Protein AF-A0A2Z6GC17-F1 (afdb_monomer)

pLDDT: mean 70.56, std 14.59, range [31.66, 89.06]

Organism: NCBI:txid1188319

Foldseek 3Di:
DPVVVVVVVVVVVVVVVVVVVVVVVLVVVQAVLQQVVQVVVVVVVLVVLQQQLVPPPWFFWAKDKPPPPQAWDDPLAFDDLAIKIKIKTFGDFCDCDPPQPDPVSQFGIKIWMAHSNQLWIWIFTGNDPVCRVVGDIDTPDDPPPRHWGWRDKTKFAAEDVGDTDTRDRGRHLFAIKIKTKIWRPDFQPVAADPSDRPPCGRIDMDMDIDGRGHPDDD

Nearest PDB structures (foldseek):
  1t27-assembly1_A  TM=3.670E-01  e=4.585E+00  Rattus norvegicus
  1uw5-assembly4_D  TM=3.820E-01  e=8.551E+00  Homo sapiens

Secondary structure (DSSP, 8-state):
--HHHHHHHHHHHHHHHHHHHHHHHHHHHHHHHHHHHHHHHHHHHHHHHHHHHH-TT---EEEE--TT--S---TTSPPPTT-EEEEEEEPPTT---TT--STT----EEEEEEETTTTEEEEEEESSGGGGGTSPEEEEE---TTS-EEEEEEEEEB-TTS-B----SS--TT-EEEEEEEE-SS--TT---SS-SSTTTT--EEEEEEEE--S---

Mean predicted aligned error: 11.51 Å

Structure (mmCIF, N/CA/C/O backbone):
data_AF-A0A2Z6GC17-F1
#
_entry.id   AF-A0A2Z6GC17-F1
#
loop_
_atom_site.group_PDB
_atom_site.id
_atom_site.type_symbol
_atom_site.label_atom_id
_atom_site.label_alt_id
_atom_site.label_comp_id
_atom_site.label_asym_id
_atom_site.label_entity_id
_atom_site.label_seq_id
_atom_site.pdbx_PDB_ins_code
_atom_site.Cartn_x
_atom_site.Cartn_y
_atom_site.Cartn_z
_atom_site.occupancy
_atom_site.B_iso_or_equiv
_atom_site.auth_seq_id
_atom_site.auth_comp_id
_atom_site.auth_asym_id
_atom_site.auth_atom_id
_atom_site.pdbx_PDB_model_num
ATOM 1 N N . MET A 1 1 ? 53.704 8.825 -38.289 1.00 43.50 1 MET A N 1
ATOM 2 C CA . MET A 1 1 ? 52.309 9.250 -38.016 1.00 43.50 1 MET A CA 1
ATOM 3 C C . MET A 1 1 ? 51.407 8.075 -37.588 1.00 43.50 1 MET A C 1
ATOM 5 O O . MET A 1 1 ? 50.281 7.984 -38.047 1.00 43.50 1 MET A O 1
ATOM 9 N N . VAL A 1 2 ? 51.859 7.181 -36.694 1.00 40.03 2 VAL A N 1
ATOM 10 C CA . VAL A 1 2 ? 51.058 6.014 -36.231 1.00 40.03 2 VAL A CA 1
ATOM 11 C C . VAL A 1 2 ? 50.705 6.103 -34.732 1.00 40.03 2 VAL A C 1
ATOM 13 O O . VAL A 1 2 ? 49.758 5.475 -34.277 1.00 40.03 2 VAL A O 1
ATOM 16 N N . GLY A 1 3 ? 51.389 6.959 -33.960 1.00 33.53 3 GLY A N 1
ATOM 17 C CA . GLY A 1 3 ? 51.186 7.077 -32.507 1.00 33.53 3 GLY A CA 1
ATOM 18 C C . GLY A 1 3 ? 49.950 7.871 -32.058 1.00 33.53 3 GLY A C 1
ATOM 19 O O . GLY A 1 3 ? 49.485 7.668 -30.943 1.00 33.53 3 GLY A O 1
ATOM 20 N N . LEU A 1 4 ? 49.384 8.741 -32.905 1.00 39.00 4 LEU A N 1
ATOM 21 C CA . LEU A 1 4 ? 48.219 9.562 -32.529 1.00 39.00 4 LEU A CA 1
ATOM 22 C C . LEU A 1 4 ? 46.875 8.835 -32.706 1.00 39.00 4 LEU A C 1
ATOM 24 O O . LEU A 1 4 ? 45.912 9.163 -32.022 1.00 39.00 4 LEU A O 1
ATOM 28 N N . ALA A 1 5 ? 46.808 7.831 -33.587 1.00 40.38 5 ALA A N 1
ATOM 29 C CA . ALA A 1 5 ? 45.572 7.090 -33.838 1.00 40.38 5 ALA A CA 1
ATOM 30 C C . ALA A 1 5 ? 45.254 6.087 -32.713 1.00 40.38 5 ALA A C 1
ATOM 32 O O . ALA A 1 5 ? 44.097 5.954 -32.325 1.00 40.38 5 ALA A O 1
ATOM 33 N N . LEU A 1 6 ? 46.269 5.434 -32.124 1.00 35.88 6 LEU A N 1
ATOM 34 C CA . LEU A 1 6 ? 46.060 4.496 -31.011 1.00 35.88 6 LEU A CA 1
ATOM 35 C C . LEU A 1 6 ? 45.659 5.196 -29.700 1.00 35.88 6 LEU A C 1
ATOM 37 O O . LEU A 1 6 ? 44.820 4.675 -28.970 1.00 35.88 6 LEU A O 1
ATOM 41 N N . GLY A 1 7 ? 46.208 6.382 -29.411 1.00 31.66 7 GLY A N 1
ATOM 42 C CA . GLY A 1 7 ? 45.892 7.123 -28.182 1.00 31.66 7 GLY A CA 1
ATOM 43 C C . GLY A 1 7 ? 44.435 7.597 -28.112 1.00 31.66 7 GLY A C 1
ATOM 44 O O . GLY A 1 7 ? 43.810 7.522 -27.056 1.00 31.66 7 GLY A O 1
ATOM 45 N N . ILE A 1 8 ? 43.866 8.012 -29.249 1.00 41.78 8 ILE A N 1
ATOM 46 C CA . ILE A 1 8 ? 42.460 8.438 -29.341 1.00 41.78 8 ILE A CA 1
ATOM 47 C C . ILE A 1 8 ? 41.515 7.236 -29.190 1.00 41.78 8 ILE A C 1
ATOM 49 O O . ILE A 1 8 ? 40.503 7.339 -28.501 1.00 41.78 8 ILE A O 1
ATOM 53 N N . ILE A 1 9 ? 41.864 6.074 -29.757 1.00 42.06 9 ILE A N 1
ATOM 54 C CA . ILE A 1 9 ? 41.052 4.852 -29.636 1.00 42.06 9 ILE A CA 1
ATOM 55 C C . ILE A 1 9 ? 41.037 4.347 -28.188 1.00 42.06 9 ILE A C 1
ATOM 57 O O . ILE A 1 9 ? 39.966 4.055 -27.661 1.00 42.06 9 ILE A O 1
ATOM 61 N N . VAL A 1 10 ? 42.186 4.302 -27.504 1.00 41.56 10 VAL A N 1
ATOM 62 C CA . VAL A 1 10 ? 42.242 3.861 -26.099 1.00 41.56 10 VAL A CA 1
ATOM 63 C C . VAL A 1 10 ? 41.495 4.835 -25.180 1.00 41.56 10 VAL A C 1
ATOM 65 O O . VAL A 1 10 ? 40.775 4.383 -24.292 1.00 41.56 10 VAL A O 1
ATOM 68 N N . ALA A 1 11 ? 41.573 6.150 -25.411 1.00 36.16 11 ALA A N 1
ATOM 69 C CA . ALA A 1 11 ? 40.826 7.138 -24.627 1.00 36.16 11 ALA A CA 1
ATOM 70 C C . ALA A 1 11 ? 39.302 7.052 -24.847 1.00 36.16 11 ALA A C 1
ATOM 72 O O . ALA A 1 11 ? 38.542 7.136 -23.882 1.00 36.16 11 ALA A O 1
ATOM 73 N N . LEU A 1 12 ? 38.848 6.821 -26.085 1.00 40.34 12 LEU A N 1
ATOM 74 C CA . LEU A 1 12 ? 37.428 6.620 -26.403 1.00 40.34 12 LEU A CA 1
ATOM 75 C C . LEU A 1 12 ? 36.887 5.319 -25.803 1.00 40.34 12 LEU A C 1
ATOM 77 O O . LEU A 1 12 ? 35.800 5.323 -25.233 1.00 40.34 12 LEU A O 1
ATOM 81 N N . VAL A 1 13 ? 37.650 4.225 -25.872 1.00 39.47 13 VAL A N 1
ATOM 82 C CA . VAL A 1 13 ? 37.263 2.939 -25.270 1.00 39.47 13 VAL A CA 1
ATOM 83 C C . VAL A 1 13 ? 37.243 3.041 -23.743 1.00 39.47 13 VAL A C 1
ATOM 85 O O . VAL A 1 13 ? 36.293 2.583 -23.117 1.00 39.47 13 VAL A O 1
ATOM 88 N N . SER A 1 14 ? 38.219 3.720 -23.136 1.00 39.06 14 SER A N 1
ATOM 89 C CA . SER A 1 14 ? 38.265 3.939 -21.682 1.00 39.06 14 SER A CA 1
ATOM 90 C C . SER A 1 14 ? 37.122 4.840 -21.203 1.00 39.06 14 SER A C 1
ATOM 92 O O . SER A 1 14 ? 36.487 4.542 -20.195 1.00 39.06 14 SER A O 1
ATOM 94 N N . GLY A 1 15 ? 36.805 5.908 -21.944 1.00 37.16 15 GLY A N 1
ATOM 95 C CA . GLY A 1 15 ? 35.668 6.787 -21.663 1.00 37.16 15 GLY A CA 1
ATOM 96 C C . GLY A 1 15 ? 34.315 6.097 -21.862 1.00 37.16 15 GLY A C 1
ATOM 97 O O . GLY A 1 15 ? 33.406 6.279 -21.052 1.00 37.16 15 GLY A O 1
ATOM 98 N N . ALA A 1 16 ? 34.184 5.244 -22.881 1.00 42.06 16 ALA A N 1
ATOM 99 C CA . ALA A 1 16 ? 32.997 4.419 -23.102 1.00 42.06 16 ALA A CA 1
ATOM 100 C C . ALA A 1 16 ? 32.822 3.360 -22.000 1.00 42.06 16 ALA A C 1
ATOM 102 O O . ALA A 1 16 ? 31.706 3.142 -21.534 1.00 42.06 16 ALA A O 1
ATOM 103 N N . MET A 1 17 ? 33.908 2.747 -21.521 1.00 36.16 17 MET A N 1
ATOM 104 C CA . MET A 1 17 ? 33.866 1.793 -20.407 1.00 36.16 17 MET A CA 1
ATOM 105 C C . MET A 1 17 ? 33.554 2.475 -19.069 1.00 36.16 17 MET A C 1
ATOM 107 O O . MET A 1 17 ? 32.710 1.989 -18.324 1.00 36.16 17 MET A O 1
ATOM 111 N N . LEU A 1 18 ? 34.157 3.632 -18.778 1.00 36.75 18 LEU A N 1
ATOM 112 C CA . LEU A 1 18 ? 33.868 4.414 -17.568 1.00 36.75 18 LEU A CA 1
ATOM 113 C C . LEU A 1 18 ? 32.429 4.942 -17.550 1.00 36.75 18 LEU A C 1
ATOM 115 O O . LEU A 1 18 ? 31.758 4.839 -16.527 1.00 36.75 18 LEU A O 1
ATOM 119 N N . SER A 1 19 ? 31.929 5.454 -18.677 1.00 47.06 19 SER A N 1
ATOM 120 C CA . SER A 1 19 ? 30.537 5.914 -18.790 1.00 47.06 19 SER A CA 1
ATOM 121 C C . SER A 1 19 ? 29.530 4.763 -18.722 1.00 47.06 19 SER A C 1
ATOM 123 O O . SER A 1 19 ? 28.483 4.914 -18.094 1.00 47.06 19 SER A O 1
ATOM 125 N N . SER A 1 20 ? 29.858 3.596 -19.284 1.00 49.66 20 SER A N 1
ATOM 126 C CA . SER A 1 20 ? 29.020 2.394 -19.175 1.00 49.66 20 SER A CA 1
ATOM 127 C C . SER A 1 20 ? 28.975 1.861 -17.742 1.00 49.66 20 SER A C 1
ATOM 129 O O . SER A 1 20 ? 27.895 1.556 -17.241 1.00 49.66 20 SER A O 1
ATOM 131 N N . ASN A 1 21 ? 30.117 1.823 -17.049 1.00 45.22 21 ASN A N 1
ATOM 132 C CA . ASN A 1 21 ? 30.189 1.407 -15.648 1.00 45.22 21 ASN A CA 1
ATOM 133 C C . ASN A 1 21 ? 29.471 2.398 -14.724 1.00 45.22 21 ASN A C 1
ATOM 135 O O . ASN A 1 21 ? 28.723 1.979 -13.848 1.00 45.22 21 ASN A O 1
ATOM 139 N N . ALA A 1 22 ? 29.619 3.707 -14.948 1.00 48.47 22 ALA A N 1
ATOM 140 C CA . ALA A 1 22 ? 28.881 4.722 -14.199 1.00 48.47 22 ALA A CA 1
ATOM 141 C C . ALA A 1 22 ? 27.364 4.598 -14.413 1.00 48.47 22 ALA A C 1
ATOM 143 O O . ALA A 1 22 ? 26.600 4.659 -13.452 1.00 48.47 22 ALA A O 1
ATOM 144 N N . LYS A 1 23 ? 26.921 4.358 -15.656 1.00 57.31 23 LYS A N 1
ATOM 145 C CA . LYS A 1 23 ? 25.507 4.113 -15.969 1.00 57.31 23 LYS A CA 1
ATOM 146 C C . LYS A 1 23 ? 24.986 2.868 -15.246 1.00 57.31 23 LYS A C 1
ATOM 148 O O . LYS A 1 23 ? 23.899 2.923 -14.684 1.00 57.31 23 LYS A O 1
ATOM 153 N N . LEU A 1 24 ? 25.760 1.782 -15.219 1.00 57.94 24 LEU A N 1
ATOM 154 C CA . LEU A 1 24 ? 25.388 0.544 -14.532 1.00 57.94 24 LEU A CA 1
ATOM 155 C C . LEU A 1 24 ? 25.274 0.737 -13.011 1.00 57.94 24 LEU A C 1
ATOM 157 O O . LEU A 1 24 ? 24.284 0.315 -12.422 1.00 57.94 24 LEU A O 1
ATOM 161 N N . ILE A 1 25 ? 26.239 1.425 -12.392 1.00 57.81 25 ILE A N 1
ATOM 162 C CA . ILE A 1 25 ? 26.235 1.718 -10.949 1.00 57.81 25 ILE A CA 1
ATOM 163 C C . ILE A 1 25 ? 25.020 2.574 -10.580 1.00 57.81 25 ILE A C 1
ATOM 165 O O . ILE A 1 25 ? 24.289 2.231 -9.658 1.00 57.81 25 ILE A O 1
ATOM 169 N N . ILE A 1 26 ? 24.743 3.635 -11.345 1.00 63.09 26 ILE A N 1
ATOM 170 C CA . ILE A 1 26 ? 23.562 4.489 -11.134 1.00 63.09 26 ILE A CA 1
ATOM 171 C C . ILE A 1 26 ? 22.265 3.681 -11.291 1.00 63.09 26 ILE A C 1
ATOM 173 O O . ILE A 1 26 ? 21.299 3.897 -10.566 1.00 63.09 26 ILE A O 1
ATOM 177 N N . GLN A 1 27 ? 22.212 2.744 -12.239 1.00 65.88 27 GLN A N 1
ATOM 178 C CA . GLN A 1 27 ? 21.039 1.890 -12.433 1.00 65.88 27 GLN A CA 1
ATOM 179 C C . GLN A 1 27 ? 20.821 0.908 -11.279 1.00 65.88 27 GLN A C 1
ATOM 181 O O . GLN A 1 27 ? 19.673 0.690 -10.898 1.00 65.88 27 GLN A O 1
ATOM 186 N N . GLN A 1 28 ? 21.893 0.334 -10.729 1.00 63.88 28 GLN A N 1
ATOM 187 C CA . GLN A 1 28 ? 21.825 -0.560 -9.573 1.00 63.88 28 GLN A CA 1
ATOM 188 C C . GLN A 1 28 ? 21.421 0.187 -8.298 1.00 63.88 28 GLN A C 1
ATOM 190 O O . GLN A 1 28 ? 20.561 -0.296 -7.570 1.00 63.88 28 GLN A O 1
ATOM 195 N N . ASP A 1 29 ? 21.967 1.382 -8.077 1.00 67.94 29 ASP A N 1
ATOM 196 C CA . ASP A 1 29 ? 21.631 2.237 -6.931 1.00 67.94 29 ASP A CA 1
ATOM 197 C C . ASP A 1 29 ? 20.148 2.651 -6.948 1.00 67.94 29 ASP A C 1
ATOM 199 O O . ASP A 1 29 ? 19.426 2.508 -5.962 1.00 67.94 29 ASP A O 1
ATOM 203 N N . ASN A 1 30 ? 19.638 3.038 -8.122 1.00 67.56 30 ASN A N 1
ATOM 204 C CA . ASN A 1 30 ? 18.220 3.362 -8.300 1.00 67.56 30 ASN A CA 1
ATOM 205 C C . ASN A 1 30 ? 17.287 2.164 -8.059 1.00 67.56 30 ASN A C 1
ATOM 207 O O . ASN A 1 30 ? 16.152 2.363 -7.629 1.00 67.56 30 ASN A O 1
ATOM 211 N N . LEU A 1 31 ? 17.726 0.941 -8.375 1.00 69.38 31 LEU A N 1
ATOM 212 C CA . LEU A 1 31 ? 16.937 -0.269 -8.133 1.00 69.38 31 LEU A CA 1
ATOM 213 C C . LEU A 1 31 ? 16.943 -0.648 -6.648 1.00 69.38 31 LEU A C 1
ATOM 215 O O . LEU A 1 31 ? 15.885 -0.944 -6.106 1.00 69.38 31 LEU A O 1
ATOM 219 N N . ALA A 1 32 ? 18.097 -0.570 -5.982 1.00 71.00 32 ALA A N 1
ATOM 220 C CA . ALA A 1 32 ? 18.205 -0.817 -4.545 1.00 71.00 32 ALA A CA 1
ATOM 221 C C . ALA A 1 32 ? 17.346 0.171 -3.737 1.00 71.00 32 ALA A C 1
ATOM 223 O O . ALA A 1 32 ? 16.603 -0.237 -2.848 1.00 71.00 32 ALA A O 1
ATOM 224 N N . SER A 1 33 ? 17.361 1.456 -4.111 1.00 70.88 33 SER A N 1
ATOM 225 C CA . SER A 1 33 ? 16.461 2.459 -3.530 1.00 70.88 33 SER A CA 1
ATOM 226 C C . SER A 1 33 ? 14.984 2.130 -3.783 1.00 70.88 33 SER A C 1
ATOM 228 O O . SER A 1 33 ? 14.159 2.338 -2.899 1.00 70.88 33 SER A O 1
ATOM 230 N N . ALA A 1 34 ? 14.639 1.588 -4.957 1.00 70.12 34 ALA A N 1
ATOM 231 C CA . ALA A 1 34 ? 13.273 1.161 -5.251 1.00 70.12 34 ALA A CA 1
ATOM 232 C C . ALA A 1 34 ? 12.818 0.007 -4.353 1.00 70.12 34 ALA A C 1
ATOM 234 O O . ALA A 1 34 ? 11.695 0.030 -3.847 1.00 70.12 34 ALA A O 1
ATOM 235 N N . GLU A 1 35 ? 13.682 -0.976 -4.123 1.00 76.12 35 GLU A N 1
ATOM 236 C CA . GLU A 1 35 ? 13.402 -2.085 -3.212 1.00 76.12 35 GLU A CA 1
ATOM 237 C C . GLU A 1 35 ? 13.225 -1.608 -1.766 1.00 76.12 35 GLU A C 1
ATOM 239 O O . GLU A 1 35 ? 12.269 -2.021 -1.109 1.00 76.12 35 GLU A O 1
ATOM 244 N N . GLU A 1 36 ? 14.088 -0.711 -1.281 1.00 76.38 36 GLU A N 1
ATOM 245 C CA . GLU A 1 36 ? 13.989 -0.151 0.072 1.00 76.38 36 GLU A CA 1
ATOM 246 C C . GLU A 1 36 ? 12.669 0.609 0.274 1.00 76.38 36 GLU A C 1
ATOM 248 O O . GLU A 1 36 ? 11.942 0.344 1.235 1.00 76.38 36 GLU A O 1
ATOM 253 N N . ASP A 1 37 ? 12.296 1.475 -0.673 1.00 73.62 37 ASP A N 1
ATOM 254 C CA . ASP A 1 37 ? 11.033 2.220 -0.626 1.00 73.62 37 ASP A CA 1
ATOM 255 C C . ASP A 1 37 ? 9.819 1.271 -0.617 1.00 73.62 37 ASP A C 1
ATOM 257 O O . ASP A 1 37 ? 8.869 1.466 0.152 1.00 73.62 37 ASP A O 1
ATOM 261 N N . ALA A 1 38 ? 9.855 0.202 -1.423 1.00 75.31 38 ALA A N 1
ATOM 262 C CA . ALA A 1 38 ? 8.795 -0.806 -1.455 1.00 75.31 38 ALA A CA 1
ATOM 263 C C . ALA A 1 38 ? 8.674 -1.546 -0.112 1.00 75.31 38 ALA A C 1
ATOM 265 O O . ALA A 1 38 ? 7.565 -1.760 0.383 1.00 75.31 38 ALA A O 1
ATOM 266 N N . GLN A 1 39 ? 9.805 -1.901 0.507 1.00 80.25 39 GLN A N 1
ATOM 267 C CA . GLN A 1 39 ? 9.842 -2.565 1.811 1.00 80.25 39 GLN A CA 1
ATOM 268 C C . GLN A 1 39 ? 9.321 -1.667 2.935 1.00 80.25 39 GLN A C 1
ATOM 270 O O . GLN A 1 39 ? 8.585 -2.146 3.799 1.00 80.25 39 GLN A O 1
ATOM 275 N N . VAL A 1 40 ? 9.661 -0.374 2.931 1.00 79.00 40 VAL A N 1
ATOM 276 C CA . VAL A 1 40 ? 9.178 0.588 3.933 1.00 79.00 40 VAL A CA 1
ATOM 277 C C . VAL A 1 40 ? 7.659 0.720 3.864 1.00 79.00 40 VAL A C 1
ATOM 279 O O . VAL A 1 40 ? 6.986 0.599 4.889 1.00 79.00 40 VAL A O 1
ATOM 282 N N . VAL A 1 41 ? 7.102 0.908 2.666 1.00 76.69 41 VAL A N 1
ATOM 283 C CA . VAL A 1 41 ? 5.648 1.010 2.470 1.00 76.69 41 VAL A CA 1
ATOM 284 C C . VAL A 1 41 ? 4.949 -0.286 2.868 1.00 76.69 41 VAL A C 1
ATOM 286 O O . VAL A 1 41 ? 3.968 -0.247 3.613 1.00 76.69 41 VAL A O 1
ATOM 289 N N . TYR A 1 42 ? 5.478 -1.433 2.428 1.00 82.69 42 TYR A N 1
ATOM 290 C CA . TYR A 1 42 ? 4.954 -2.745 2.804 1.00 82.69 42 TYR A CA 1
ATOM 291 C C . TYR A 1 42 ? 4.929 -2.905 4.325 1.00 82.69 42 TYR A C 1
ATOM 293 O O . TYR A 1 42 ? 3.908 -3.292 4.891 1.00 82.69 42 TYR A O 1
ATOM 301 N N . LYS A 1 43 ? 6.024 -2.545 5.004 1.00 82.44 43 LYS A N 1
ATOM 302 C CA . LYS A 1 43 ? 6.132 -2.635 6.458 1.00 82.44 43 LYS A CA 1
ATOM 303 C C . LYS A 1 43 ? 5.085 -1.767 7.152 1.00 82.44 43 LYS A C 1
ATOM 305 O O . LYS A 1 43 ? 4.367 -2.286 8.002 1.00 82.44 43 LYS A O 1
ATOM 310 N N . ILE A 1 44 ? 4.947 -0.497 6.765 1.00 80.56 44 ILE A N 1
ATOM 311 C CA . ILE A 1 44 ? 3.973 0.416 7.383 1.00 80.56 44 ILE A CA 1
ATOM 312 C C . ILE A 1 44 ? 2.542 -0.105 7.211 1.00 80.56 44 ILE A C 1
ATOM 314 O O . ILE A 1 44 ? 1.788 -0.145 8.183 1.00 80.56 44 ILE A O 1
ATOM 318 N N . LEU A 1 45 ? 2.176 -0.541 6.001 1.00 80.75 45 LEU A N 1
ATOM 319 C CA . LEU A 1 45 ? 0.853 -1.113 5.754 1.00 80.75 45 LEU A CA 1
ATOM 320 C C . LEU A 1 45 ? 0.653 -2.400 6.557 1.00 80.75 45 LEU A C 1
ATOM 322 O O . LEU A 1 45 ? -0.367 -2.540 7.219 1.00 80.75 45 LEU A O 1
ATOM 326 N N . SER A 1 46 ? 1.632 -3.306 6.576 1.00 82.50 46 SER A N 1
ATOM 327 C CA . SER A 1 46 ? 1.528 -4.563 7.324 1.00 82.50 46 SER A CA 1
ATOM 328 C C . SER A 1 46 ? 1.352 -4.345 8.829 1.00 82.50 46 SER A C 1
ATOM 330 O O . SER A 1 46 ? 0.491 -4.972 9.441 1.00 82.50 46 SER A O 1
ATOM 332 N N . GLU A 1 47 ? 2.104 -3.417 9.427 1.00 80.75 47 GLU A N 1
ATOM 333 C CA . GLU A 1 47 ? 1.977 -3.070 10.843 1.00 80.75 47 GLU A CA 1
ATOM 334 C C . GLU A 1 47 ? 0.618 -2.432 11.131 1.00 80.75 47 GLU A C 1
ATOM 336 O O . GLU A 1 47 ? -0.006 -2.759 12.139 1.00 80.75 47 GLU A O 1
ATOM 341 N N . PHE A 1 48 ? 0.123 -1.572 10.236 1.00 79.19 48 PHE A N 1
ATOM 342 C CA . PHE A 1 48 ? -1.211 -0.999 10.364 1.00 79.19 48 PHE A CA 1
ATOM 343 C C . PHE A 1 48 ? -2.304 -2.069 10.342 1.00 79.19 48 PHE A C 1
ATOM 345 O O . PHE A 1 48 ? -3.146 -2.076 11.239 1.00 79.19 48 PHE A O 1
ATOM 352 N N . LEU A 1 49 ? -2.271 -2.987 9.369 1.00 77.12 49 LEU A N 1
ATOM 353 C CA . LEU A 1 49 ? -3.258 -4.066 9.257 1.00 77.12 49 LEU A CA 1
ATOM 354 C C . LEU A 1 49 ? -3.244 -4.961 10.497 1.00 77.12 49 LEU A C 1
ATOM 356 O O . LEU A 1 49 ? -4.294 -5.209 11.084 1.00 77.12 49 LEU A O 1
ATOM 360 N N . LEU A 1 50 ? -2.055 -5.359 10.958 1.00 76.31 50 LEU A N 1
ATOM 361 C CA . LEU A 1 50 ? -1.913 -6.167 12.170 1.00 76.31 50 LEU A CA 1
ATOM 362 C C . LEU A 1 50 ? -2.509 -5.478 13.403 1.00 76.31 50 LEU A C 1
ATOM 364 O O . LEU A 1 50 ? -3.118 -6.141 14.238 1.00 76.31 50 LEU A O 1
ATOM 368 N N . GLN A 1 51 ? -2.325 -4.164 13.545 1.00 73.12 51 GLN A N 1
ATOM 369 C CA . GLN A 1 51 ? -2.820 -3.425 14.709 1.00 73.12 51 GLN A CA 1
ATOM 370 C C . GLN A 1 51 ? -4.314 -3.104 14.622 1.00 73.12 51 GLN A C 1
ATOM 372 O O . GLN A 1 51 ? -4.999 -3.131 15.646 1.00 73.12 51 GLN A O 1
ATOM 377 N N . ALA A 1 52 ? -4.827 -2.827 13.421 1.00 66.00 52 ALA A N 1
ATOM 378 C CA . ALA A 1 52 ? -6.253 -2.622 13.189 1.00 66.00 52 ALA A CA 1
ATOM 379 C C . ALA A 1 52 ? -7.052 -3.882 13.558 1.00 66.00 52 ALA A C 1
ATOM 381 O O . ALA A 1 52 ? -8.078 -3.784 14.228 1.00 66.00 52 ALA A O 1
ATOM 382 N N . GLU A 1 53 ? -6.538 -5.070 13.232 1.00 65.69 53 GLU A N 1
ATOM 383 C CA . GLU A 1 53 ? -7.212 -6.337 13.539 1.00 65.69 53 GLU A CA 1
ATOM 384 C C . GLU A 1 53 ? -7.168 -6.741 15.018 1.00 65.69 53 GLU A C 1
ATOM 386 O O . GLU A 1 53 ? -8.072 -7.422 15.500 1.00 65.69 53 GLU A O 1
ATOM 391 N N . VAL A 1 54 ? -6.160 -6.305 15.782 1.00 64.75 54 VAL A N 1
ATOM 392 C CA . VAL A 1 54 ? -6.126 -6.543 17.239 1.00 64.75 54 VAL A CA 1
ATOM 393 C C . VAL A 1 54 ? -7.239 -5.767 17.954 1.00 64.75 54 VAL A C 1
ATOM 395 O O . VAL A 1 54 ? -7.662 -6.162 19.047 1.00 64.75 54 VAL A O 1
ATOM 398 N N . CYS A 1 55 ? -7.760 -4.688 17.359 1.00 62.72 55 CYS A N 1
ATOM 399 C CA . CYS A 1 55 ? -8.865 -3.951 17.952 1.00 62.72 55 CYS A CA 1
ATOM 400 C C . CYS A 1 55 ? -10.215 -4.651 17.720 1.00 62.72 55 CYS A C 1
ATOM 402 O O . CYS A 1 55 ? -11.000 -4.281 16.851 1.00 62.72 55 CYS A O 1
ATOM 404 N N . THR A 1 56 ? -10.551 -5.596 18.597 1.00 58.91 56 THR A N 1
ATOM 405 C CA . THR A 1 56 ? -11.866 -6.269 18.637 1.00 58.91 56 THR A CA 1
ATOM 406 C C . THR A 1 56 ? -13.051 -5.316 18.855 1.00 58.91 56 THR A C 1
ATOM 408 O O . THR A 1 56 ? -14.190 -5.675 18.567 1.00 58.91 56 THR A O 1
ATOM 411 N N . ALA A 1 57 ? -12.795 -4.094 19.335 1.00 54.38 57 ALA A N 1
ATOM 412 C CA . ALA A 1 57 ? -13.785 -3.031 19.521 1.00 54.38 57 ALA A CA 1
ATOM 413 C C . ALA A 1 57 ? -13.836 -2.006 18.365 1.00 54.38 57 ALA A C 1
ATOM 415 O O . ALA A 1 57 ? -14.658 -1.091 18.414 1.00 54.38 57 ALA A O 1
ATOM 416 N N . CYS A 1 58 ? -12.987 -2.139 17.337 1.00 57.41 58 CYS A N 1
ATOM 417 C CA . CYS A 1 58 ? -12.863 -1.184 16.232 1.00 57.41 58 CYS A CA 1
ATOM 418 C C . CYS A 1 58 ? -13.160 -1.832 14.858 1.00 57.41 58 CYS A C 1
ATOM 420 O O . CYS A 1 58 ? -12.282 -1.861 13.999 1.00 57.41 58 CYS A O 1
ATOM 422 N N . PRO A 1 59 ? -14.377 -2.341 14.588 1.00 54.00 59 PRO A N 1
ATOM 423 C CA . PRO A 1 59 ? -14.661 -3.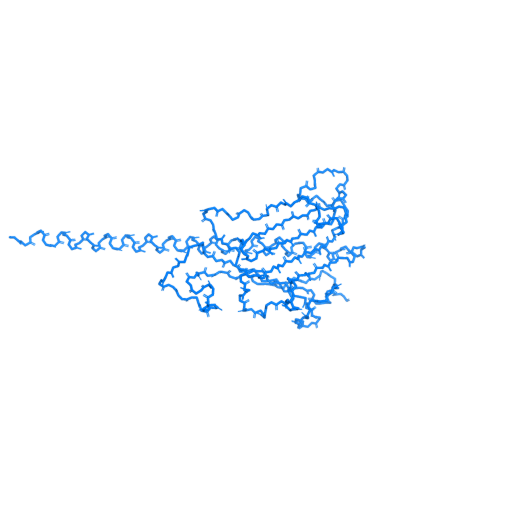156 13.398 1.00 54.00 59 PRO A CA 1
ATOM 424 C C . PRO A 1 59 ? -14.733 -2.368 12.074 1.00 54.00 59 PRO A C 1
ATOM 426 O O . PRO A 1 59 ? -15.371 -2.812 11.124 1.00 54.00 59 PRO A O 1
ATOM 429 N N . GLN A 1 60 ? -14.125 -1.187 11.985 1.00 61.94 60 GLN A N 1
ATOM 430 C CA . GLN A 1 60 ? -14.128 -0.387 10.766 1.00 61.94 60 GLN A CA 1
ATOM 431 C C . GLN A 1 60 ? -12.750 -0.433 10.136 1.00 61.94 60 GLN A C 1
ATOM 433 O O . GLN A 1 60 ? -11.849 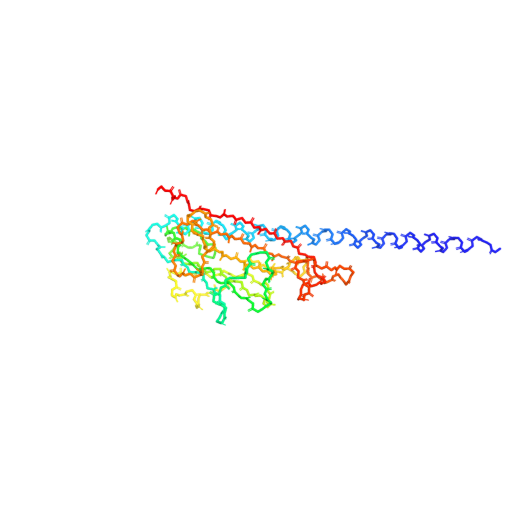0.298 10.540 1.00 61.94 60 GLN A O 1
ATOM 438 N N . PHE A 1 61 ? -12.621 -1.297 9.139 1.00 70.88 61 PHE A N 1
ATOM 439 C CA . PHE A 1 61 ? -11.524 -1.299 8.194 1.00 70.88 61 PHE A CA 1
ATOM 440 C C . PHE A 1 61 ? -12.115 -1.280 6.783 1.00 70.88 61 PHE A C 1
ATOM 442 O O . PHE A 1 61 ? -13.067 -2.005 6.497 1.00 70.88 61 PHE A O 1
ATOM 449 N N . ASP A 1 62 ? -11.590 -0.404 5.934 1.00 76.56 62 ASP A N 1
ATOM 450 C CA . ASP A 1 62 ? -12.114 -0.139 4.599 1.00 76.56 62 ASP A CA 1
ATOM 451 C C . ASP A 1 62 ? -10.962 -0.029 3.600 1.00 76.56 62 ASP A C 1
ATOM 453 O O . ASP A 1 62 ? -10.053 0.791 3.771 1.00 76.56 62 ASP A O 1
ATOM 457 N N . ILE A 1 63 ? -11.008 -0.861 2.559 1.00 75.19 63 ILE A N 1
ATOM 458 C CA . ILE A 1 63 ? -10.134 -0.751 1.391 1.00 75.19 63 ILE A CA 1
ATOM 459 C C . ILE A 1 63 ? -11.009 -0.297 0.237 1.00 75.19 63 ILE A C 1
ATOM 461 O O . ILE A 1 63 ? -11.915 -1.019 -0.179 1.00 75.19 63 ILE A O 1
ATOM 465 N N . ALA A 1 64 ? -10.699 0.872 -0.309 1.00 75.81 64 ALA A N 1
ATOM 466 C CA . ALA A 1 64 ? -11.395 1.401 -1.467 1.00 75.81 64 ALA A CA 1
ATOM 467 C C . ALA A 1 64 ? -10.437 1.663 -2.630 1.00 75.81 64 ALA A C 1
ATOM 469 O O . ALA A 1 64 ? -9.303 2.121 -2.454 1.00 75.81 64 ALA A O 1
ATOM 470 N N . TYR A 1 65 ? -10.960 1.385 -3.819 1.00 71.62 65 TYR A N 1
ATOM 471 C CA . TYR A 1 65 ? -10.373 1.647 -5.128 1.00 71.62 65 TYR A CA 1
ATOM 472 C C . TYR A 1 65 ? -11.152 2.792 -5.798 1.00 71.62 65 TYR A C 1
ATOM 474 O O . TYR A 1 65 ? -12.290 3.068 -5.398 1.00 71.62 65 TYR A O 1
ATOM 482 N N . PRO A 1 66 ? -10.587 3.504 -6.790 1.00 63.38 66 PRO A N 1
ATOM 483 C CA . PRO A 1 66 ? -11.275 4.589 -7.472 1.00 63.38 66 PRO A CA 1
ATOM 484 C C . PRO A 1 66 ? -12.576 4.115 -8.120 1.00 63.38 66 PRO A C 1
ATOM 486 O O . PRO A 1 66 ? -12.729 2.964 -8.532 1.00 63.38 66 PRO A O 1
ATOM 489 N N . ALA A 1 67 ? -13.521 5.047 -8.241 1.00 56.19 67 ALA A N 1
ATOM 490 C CA . ALA A 1 67 ? -14.822 4.785 -8.838 1.00 56.19 67 ALA A CA 1
ATOM 491 C C . ALA A 1 67 ? -14.676 4.198 -10.256 1.00 56.19 67 ALA A C 1
ATOM 493 O O . ALA A 1 67 ? -14.025 4.787 -11.116 1.00 56.19 67 ALA A O 1
ATOM 494 N N . GLY A 1 68 ? -15.306 3.044 -10.496 1.00 51.72 68 GLY A N 1
ATOM 495 C CA . GLY A 1 68 ? -15.214 2.299 -11.759 1.00 51.72 68 GLY A CA 1
ATOM 496 C C . GLY A 1 68 ? -14.236 1.120 -11.729 1.00 51.72 68 GLY A C 1
ATOM 497 O O . GLY A 1 68 ? -14.308 0.265 -12.609 1.00 51.72 68 GLY A O 1
ATOM 498 N N . VAL A 1 69 ? -13.397 1.020 -10.693 1.00 60.50 69 VAL A N 1
ATOM 499 C CA . VAL A 1 69 ? -12.545 -0.140 -10.413 1.00 60.50 69 VAL A CA 1
ATOM 500 C C . VAL A 1 69 ? -13.153 -0.893 -9.231 1.00 60.50 69 VAL A C 1
ATOM 502 O O . VAL A 1 69 ? -13.021 -0.497 -8.080 1.00 60.50 69 VAL A O 1
ATOM 505 N N . THR A 1 70 ? -13.898 -1.964 -9.513 1.00 53.47 70 THR A N 1
ATOM 506 C CA . THR A 1 70 ? -14.569 -2.768 -8.471 1.00 53.47 70 THR A CA 1
ATOM 507 C C . THR A 1 70 ? -13.682 -3.865 -7.892 1.00 53.47 70 THR A C 1
ATOM 509 O O . THR A 1 70 ? -14.064 -4.497 -6.911 1.00 53.47 70 THR A O 1
ATOM 512 N N . ASN A 1 71 ? -12.524 -4.112 -8.507 1.00 57.88 71 ASN A N 1
ATOM 513 C CA . ASN A 1 71 ? -11.592 -5.161 -8.118 1.00 57.88 71 ASN A CA 1
ATOM 514 C C . ASN A 1 71 ? -10.174 -4.589 -8.025 1.00 57.88 71 ASN A C 1
ATOM 516 O O . ASN A 1 71 ? -9.801 -3.810 -8.902 1.00 57.88 71 ASN A O 1
ATOM 520 N N . PRO A 1 72 ? -9.368 -5.024 -7.044 1.00 62.59 72 PRO A N 1
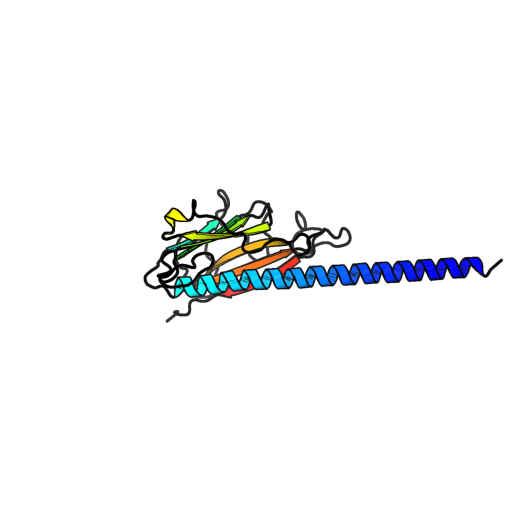ATOM 521 C CA . PRO A 1 72 ? -7.930 -4.776 -7.064 1.00 62.59 72 PRO A CA 1
ATOM 522 C C . PRO A 1 72 ? -7.291 -5.309 -8.364 1.00 62.59 72 PRO A C 1
ATOM 524 O O . PRO A 1 72 ? -7.838 -6.217 -9.006 1.00 62.59 72 PRO A O 1
ATOM 527 N N . ASN A 1 73 ? -6.122 -4.787 -8.753 1.00 64.00 73 ASN A N 1
ATOM 528 C CA . ASN A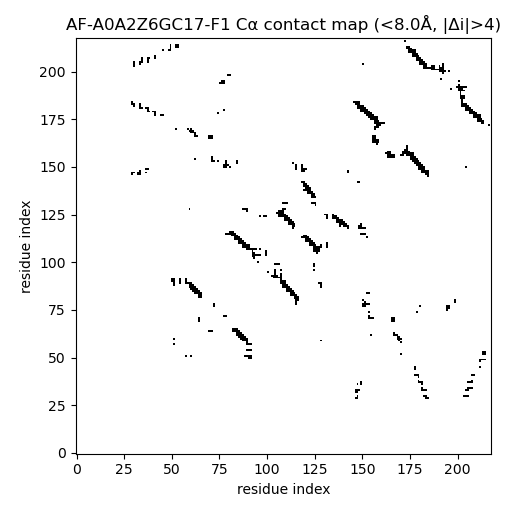 1 73 ? -5.434 -5.264 -9.956 1.00 64.00 73 ASN A CA 1
ATOM 529 C C . ASN A 1 73 ? -4.981 -6.707 -9.776 1.00 64.00 73 ASN A C 1
ATOM 531 O O . ASN A 1 73 ? -4.294 -6.966 -8.784 1.00 64.00 73 ASN A O 1
ATOM 535 N N . PRO A 1 74 ? -5.308 -7.638 -10.710 1.00 63.56 74 PRO A N 1
ATOM 536 C CA . PRO A 1 74 ? -4.960 -9.058 -10.603 1.00 63.56 74 PRO A CA 1
ATOM 537 C C . PRO A 1 74 ? -3.518 -9.210 -10.140 1.00 63.56 74 PRO A C 1
ATOM 539 O O . PRO A 1 74 ? -2.636 -8.636 -10.768 1.00 63.56 74 PRO A O 1
ATOM 542 N N . ALA A 1 75 ? -3.238 -9.940 -9.057 1.00 61.91 75 ALA A N 1
ATOM 543 C CA . ALA A 1 75 ? -1.871 -9.856 -8.550 1.00 61.91 75 ALA A CA 1
ATOM 544 C C . ALA A 1 75 ? -0.848 -10.360 -9.569 1.00 61.91 75 ALA A C 1
ATOM 546 O O . ALA A 1 75 ? -1.093 -11.298 -10.331 1.00 61.91 75 ALA A O 1
ATOM 547 N N . GLY A 1 76 ? 0.320 -9.730 -9.546 1.00 59.19 76 GLY A N 1
ATOM 548 C CA . GLY A 1 76 ? 1.299 -9.864 -10.616 1.00 59.19 76 GLY A CA 1
ATOM 549 C C . GLY A 1 76 ? 1.045 -8.907 -11.769 1.00 59.19 76 GLY A C 1
ATOM 550 O O . GLY A 1 76 ? 1.814 -8.925 -12.721 1.00 59.19 76 GLY A O 1
ATOM 551 N N . LYS A 1 77 ? -0.007 -8.085 -11.707 1.00 65.06 77 LYS A N 1
ATOM 552 C CA . LYS A 1 77 ? -0.228 -6.987 -12.637 1.00 65.06 77 LYS A CA 1
ATOM 553 C C . LYS A 1 77 ? 0.036 -5.664 -11.952 1.00 65.06 77 LYS A C 1
ATOM 555 O O . LYS A 1 77 ? -0.435 -5.407 -10.852 1.00 65.06 77 LYS A O 1
ATOM 560 N N . LEU A 1 78 ? 0.801 -4.850 -12.658 1.00 65.88 78 LEU A N 1
ATOM 561 C CA . LEU A 1 78 ? 0.989 -3.450 -12.359 1.00 65.88 78 LEU A CA 1
ATOM 562 C C . LEU A 1 78 ? -0.341 -2.707 -12.502 1.00 65.88 78 LEU A C 1
ATOM 564 O O . LEU A 1 78 ? -1.050 -2.894 -13.494 1.00 65.88 78 LEU A O 1
ATOM 568 N N . ALA A 1 79 ? -0.658 -1.872 -11.514 1.00 66.19 79 ALA A N 1
ATOM 569 C CA . ALA A 1 79 ? -1.755 -0.925 -11.596 1.00 66.19 79 ALA A CA 1
ATOM 570 C C . ALA A 1 79 ? -1.598 0.004 -12.784 1.00 66.19 79 ALA A C 1
ATOM 572 O O . ALA A 1 79 ? -0.494 0.417 -13.157 1.00 66.19 79 ALA A O 1
ATOM 573 N N . GLN A 1 80 ? -2.738 0.402 -13.333 1.00 65.44 80 GLN A N 1
ATOM 574 C CA . GLN A 1 80 ? -2.755 1.508 -14.264 1.00 65.44 80 GLN A CA 1
ATOM 575 C C . GLN A 1 80 ? -2.451 2.801 -13.504 1.00 65.44 80 GLN A C 1
ATOM 577 O O . GLN A 1 80 ? -2.811 2.978 -12.344 1.00 65.44 80 GLN A O 1
ATOM 582 N N . LYS A 1 81 ? -1.817 3.759 -14.184 1.00 57.62 81 LYS A N 1
ATOM 583 C CA . LYS A 1 81 ? -1.419 5.060 -13.615 1.00 57.62 81 LYS A CA 1
ATOM 584 C C . LYS A 1 81 ? -2.566 5.845 -12.947 1.00 57.62 81 LYS A C 1
ATOM 586 O O . LYS A 1 81 ? -2.301 6.758 -12.180 1.00 57.62 81 LYS A O 1
ATOM 591 N N . ASN A 1 82 ? -3.823 5.514 -13.232 1.00 58.06 82 ASN A N 1
ATOM 592 C CA . ASN A 1 82 ? -4.989 6.193 -12.664 1.00 58.06 82 ASN A CA 1
ATOM 593 C C . ASN A 1 82 ? -5.617 5.441 -11.484 1.00 58.06 82 ASN A C 1
ATOM 595 O O . ASN A 1 82 ? -6.654 5.875 -10.980 1.00 58.06 82 ASN A O 1
ATOM 599 N N . ASP A 1 83 ? -5.019 4.332 -11.054 1.00 70.88 83 ASP A N 1
ATOM 600 C CA . ASP A 1 83 ? -5.492 3.614 -9.885 1.00 70.88 83 ASP A CA 1
ATOM 601 C C . ASP A 1 83 ? -5.118 4.387 -8.621 1.00 70.88 83 ASP A C 1
ATOM 603 O O . ASP A 1 83 ? -4.062 5.013 -8.515 1.00 70.88 83 ASP A O 1
ATOM 607 N N . ALA A 1 84 ? -6.018 4.357 -7.653 1.00 75.69 84 ALA A N 1
ATOM 608 C CA . ALA A 1 84 ? -5.790 4.874 -6.320 1.00 75.69 84 ALA A CA 1
ATOM 609 C C . ALA A 1 84 ? -6.161 3.778 -5.328 1.00 75.69 84 ALA A C 1
ATOM 611 O O . ALA A 1 84 ? -7.054 2.970 -5.576 1.00 75.69 84 ALA A O 1
ATOM 612 N N . VAL A 1 85 ? -5.481 3.732 -4.195 1.00 81.06 85 VAL A N 1
ATOM 613 C CA . VAL A 1 85 ? -5.845 2.795 -3.134 1.00 81.06 85 VAL A CA 1
ATOM 614 C C . VAL A 1 85 ? -5.920 3.566 -1.846 1.00 81.06 85 VAL A C 1
ATOM 616 O O . VAL A 1 85 ? -4.968 4.246 -1.459 1.00 81.06 85 VAL A O 1
ATOM 619 N N . THR A 1 86 ? -7.061 3.464 -1.179 1.00 84.19 86 THR A N 1
ATOM 620 C CA . THR A 1 86 ? -7.221 3.983 0.171 1.00 84.19 86 THR A CA 1
ATOM 621 C C . THR A 1 86 ? -7.439 2.835 1.129 1.00 84.19 86 THR A C 1
ATOM 623 O O . THR A 1 86 ? -8.336 2.024 0.926 1.00 84.19 86 THR A O 1
ATOM 626 N N . VAL A 1 87 ? -6.635 2.804 2.182 1.00 83.00 87 VAL A N 1
ATOM 627 C CA . VAL A 1 87 ? -6.712 1.841 3.272 1.00 83.00 87 VAL A CA 1
ATOM 628 C C . VAL A 1 87 ? -7.020 2.630 4.534 1.00 83.00 87 VAL A C 1
ATOM 630 O O . VAL A 1 87 ? -6.198 3.426 4.988 1.00 83.00 87 VAL A O 1
ATOM 633 N N . SER A 1 88 ? -8.222 2.464 5.071 1.00 85.88 88 SER A N 1
ATOM 634 C CA . SER A 1 88 ? -8.696 3.193 6.245 1.00 85.88 88 SER A CA 1
ATOM 635 C C . SER A 1 88 ? -9.030 2.230 7.367 1.00 85.88 88 SER A C 1
ATOM 637 O O . SER A 1 88 ? -9.526 1.137 7.124 1.00 85.88 88 SER A O 1
ATOM 639 N N . GLY A 1 89 ? -8.816 2.649 8.605 1.00 81.44 89 GLY A N 1
ATOM 640 C CA . GLY A 1 89 ? -9.247 1.873 9.752 1.00 81.44 89 GLY A CA 1
ATOM 641 C C . GLY A 1 89 ? -9.072 2.604 11.068 1.00 81.44 89 GLY A C 1
ATOM 642 O O . GLY A 1 89 ? -8.668 3.767 11.099 1.00 81.44 89 GLY A O 1
ATOM 643 N N . VAL A 1 90 ? -9.391 1.920 12.161 1.00 82.31 90 VAL A N 1
ATOM 644 C CA . VAL A 1 90 ? -9.317 2.479 13.510 1.00 82.31 90 VAL A CA 1
ATOM 645 C C . VAL A 1 90 ? -8.389 1.625 14.368 1.00 82.31 90 VAL A C 1
ATOM 647 O O . VAL A 1 90 ? -8.572 0.419 14.498 1.00 82.31 90 VAL A O 1
ATOM 650 N N . LEU A 1 91 ? -7.387 2.267 14.960 1.00 78.44 91 LEU A N 1
ATOM 651 C CA . LEU A 1 91 ? -6.473 1.664 15.924 1.00 78.44 91 LEU A CA 1
ATOM 652 C C . LEU A 1 91 ? -7.046 1.775 17.349 1.00 78.44 91 LEU A C 1
ATOM 654 O O . LEU A 1 91 ? -7.924 2.607 17.603 1.00 78.44 91 LEU A O 1
ATOM 658 N N . PRO A 1 92 ? -6.565 0.981 18.320 1.00 77.25 92 PRO A N 1
ATOM 659 C CA . PRO A 1 92 ? -6.967 1.170 19.709 1.00 77.25 92 PRO A CA 1
ATOM 660 C C . PRO A 1 92 ? -6.620 2.581 20.217 1.00 77.25 92 PRO A C 1
ATOM 662 O O . PRO A 1 92 ? -5.646 3.206 19.789 1.00 77.25 92 PRO A O 1
ATOM 665 N N . VAL A 1 93 ? -7.411 3.094 21.160 1.00 77.38 93 VAL A N 1
ATOM 666 C CA . VAL A 1 93 ? -7.162 4.408 21.776 1.00 77.38 93 VAL A CA 1
ATOM 667 C C . VAL A 1 93 ? -5.840 4.387 22.555 1.00 77.38 93 VAL A C 1
ATOM 669 O O . VAL A 1 93 ? -5.492 3.382 23.173 1.00 77.38 93 VAL A O 1
ATOM 672 N N . GLY A 1 94 ? -5.103 5.502 22.539 1.00 72.81 94 GLY A N 1
ATOM 673 C CA . GLY A 1 94 ? -3.823 5.638 23.244 1.00 72.81 94 GLY A CA 1
ATOM 674 C C . GLY A 1 94 ? -2.594 5.308 22.394 1.00 72.81 94 GLY A C 1
ATOM 675 O O . GLY A 1 94 ? -1.468 5.505 22.855 1.00 72.81 94 GLY A O 1
ATOM 676 N N . TYR A 1 95 ? -2.780 4.862 21.147 1.00 72.38 95 TYR A N 1
ATOM 677 C CA . TYR A 1 95 ? -1.681 4.683 20.204 1.00 72.38 95 TYR A CA 1
ATOM 678 C C . TYR A 1 95 ? -1.152 6.033 19.720 1.00 72.38 95 TYR A C 1
ATOM 680 O O . TYR A 1 95 ? -1.872 6.851 19.148 1.00 72.38 95 TYR A O 1
ATOM 688 N N . LYS A 1 96 ? 0.150 6.246 19.917 1.00 75.56 96 LYS A N 1
ATOM 689 C CA . LYS A 1 96 ? 0.855 7.410 19.385 1.00 75.56 96 LYS A CA 1
ATOM 690 C C . LYS A 1 96 ? 1.160 7.181 17.905 1.00 75.56 96 LYS A C 1
ATOM 692 O O . LYS A 1 96 ? 2.109 6.481 17.566 1.00 75.56 96 LYS A O 1
ATOM 697 N N . ILE A 1 97 ? 0.361 7.787 17.038 1.00 73.94 97 ILE A N 1
ATOM 698 C CA . ILE A 1 97 ? 0.496 7.713 15.577 1.00 73.94 97 ILE A CA 1
ATOM 699 C C . ILE A 1 97 ? 0.901 9.100 15.110 1.00 73.94 97 ILE A C 1
ATOM 701 O O . ILE A 1 97 ? 0.210 10.049 15.428 1.00 73.94 97 ILE A O 1
ATOM 705 N N . TRP A 1 98 ? 1.984 9.292 14.367 1.00 73.25 98 TRP A N 1
ATOM 706 C CA . TRP A 1 98 ? 2.251 10.632 13.832 1.00 73.25 98 TRP A CA 1
ATOM 707 C C . TRP A 1 98 ? 1.160 11.024 12.808 1.00 73.25 98 TRP A C 1
ATOM 709 O O . TRP A 1 98 ? 0.820 10.187 11.978 1.00 73.25 98 TRP A O 1
ATOM 719 N N . PRO A 1 99 ? 0.581 12.245 12.841 1.00 69.06 99 PRO A N 1
ATOM 720 C CA . PRO A 1 99 ? 0.948 13.403 13.665 1.00 69.06 99 PRO A CA 1
ATOM 721 C C . PRO A 1 99 ? 0.236 13.518 15.029 1.00 69.06 99 PRO A C 1
ATOM 723 O O . PRO A 1 99 ? 0.489 14.478 15.751 1.00 69.06 99 PRO A O 1
ATOM 726 N N . ASN A 1 100 ? -0.623 12.571 15.415 1.00 79.38 100 ASN A N 1
ATOM 727 C CA . ASN A 1 100 ? -1.245 12.475 16.742 1.00 79.38 100 ASN A CA 1
ATOM 728 C C . ASN A 1 100 ? -0.189 12.332 17.866 1.00 79.38 100 ASN A C 1
ATOM 730 O O . ASN A 1 100 ? 0.265 11.246 18.233 1.00 79.38 100 ASN A O 1
ATOM 734 N N . ASN A 1 101 ? 0.217 13.478 18.414 1.00 78.81 101 ASN A N 1
ATOM 735 C CA . ASN A 1 101 ? 1.301 13.619 19.383 1.00 78.81 101 ASN A CA 1
ATOM 736 C C . ASN A 1 101 ? 0.847 14.162 20.752 1.00 78.81 101 ASN A C 1
ATOM 738 O O . ASN A 1 101 ? 1.701 14.376 21.614 1.00 78.81 101 ASN A O 1
ATOM 742 N N . ILE A 1 102 ? -0.462 14.330 20.979 1.00 78.94 102 ILE A N 1
ATOM 743 C CA . ILE A 1 102 ? -1.035 14.861 22.226 1.00 78.94 102 ILE A CA 1
ATOM 744 C C . ILE A 1 102 ? -1.820 13.764 22.955 1.00 78.94 102 ILE A C 1
ATOM 746 O O . ILE A 1 102 ? -2.774 13.211 22.418 1.00 78.94 102 ILE A O 1
ATOM 750 N N . SER A 1 103 ? -1.436 13.477 24.203 1.00 81.75 103 SER A N 1
ATOM 751 C CA . SER A 1 103 ? -2.156 12.554 25.097 1.00 81.75 103 SER A CA 1
ATOM 752 C C . SER A 1 103 ? -3.577 13.078 25.390 1.00 81.75 103 SER A C 1
ATOM 754 O O . SER A 1 103 ? -3.716 14.281 25.620 1.00 81.75 103 SER A O 1
ATOM 756 N N . PRO A 1 104 ? -4.635 12.239 25.392 1.00 82.56 104 PRO A N 1
ATOM 757 C CA . PRO A 1 104 ? -4.635 10.769 25.435 1.00 82.56 104 PRO A CA 1
ATOM 758 C C . PRO A 1 104 ? -4.525 10.075 24.066 1.00 82.56 104 PRO A C 1
ATOM 760 O O . PRO A 1 104 ? -4.853 8.898 23.954 1.00 82.56 104 PRO A O 1
ATOM 763 N N . PHE A 1 105 ? -4.071 10.778 23.026 1.00 83.62 105 PHE A N 1
ATOM 764 C CA . PHE A 1 105 ? -3.955 10.272 21.658 1.00 83.62 105 PHE A CA 1
ATOM 765 C C . PHE A 1 105 ? -5.304 9.800 21.103 1.00 83.62 105 PHE A C 1
ATOM 767 O O . PHE A 1 105 ? -5.440 8.682 20.614 1.00 83.62 105 PHE A O 1
ATOM 774 N N . SER A 1 106 ? -6.309 10.673 21.172 1.00 80.50 106 SER A N 1
ATOM 775 C CA . SER A 1 106 ? -7.692 10.383 20.774 1.00 80.50 106 SER A CA 1
ATOM 776 C C . SER A 1 106 ? -7.910 10.236 19.266 1.00 80.50 106 SER A C 1
ATOM 778 O O . SER A 1 106 ? -8.972 9.777 18.866 1.00 80.50 106 SER A O 1
ATOM 780 N N . ASN A 1 107 ? -6.943 10.625 18.429 1.00 84.62 107 ASN A N 1
ATOM 781 C CA . ASN A 1 107 ? -7.056 10.466 16.981 1.00 84.62 107 ASN A CA 1
ATOM 782 C C . ASN A 1 107 ? -6.528 9.087 16.577 1.00 84.62 107 ASN A C 1
ATOM 784 O O . ASN A 1 107 ? -5.335 8.911 16.317 1.00 84.62 107 ASN A O 1
ATOM 788 N N . ASN A 1 108 ? -7.418 8.106 16.581 1.00 82.94 108 ASN A N 1
ATOM 789 C CA . ASN A 1 108 ? -7.099 6.706 16.345 1.00 82.94 108 ASN A CA 1
ATOM 790 C C . ASN A 1 108 ? -7.636 6.179 15.006 1.00 82.94 108 ASN A C 1
ATOM 792 O O . ASN A 1 108 ? -7.282 5.070 14.614 1.00 82.94 108 ASN A O 1
ATOM 796 N N . ALA A 1 109 ? -8.440 6.962 14.284 1.00 86.25 109 ALA A N 1
ATOM 797 C CA . ALA A 1 109 ? -8.783 6.669 12.903 1.00 86.25 109 ALA A CA 1
ATOM 798 C C . ALA A 1 109 ? -7.625 7.082 11.989 1.00 86.25 109 ALA A C 1
ATOM 800 O O . ALA A 1 109 ? -7.073 8.177 12.119 1.00 86.25 109 ALA A O 1
ATOM 801 N N . VAL A 1 110 ? -7.263 6.209 11.057 1.00 86.56 110 VAL A N 1
ATOM 802 C CA . VAL A 1 110 ? -6.119 6.364 10.159 1.00 86.56 110 VAL A CA 1
ATOM 803 C C . VAL A 1 110 ? -6.554 6.045 8.736 1.00 86.56 110 VAL A C 1
ATOM 805 O O . VAL A 1 110 ? -7.276 5.077 8.508 1.00 86.56 110 VAL A O 1
ATOM 808 N N . ARG A 1 111 ? -6.095 6.842 7.771 1.00 87.69 111 ARG A N 1
ATOM 809 C CA . ARG A 1 111 ? -6.218 6.570 6.338 1.00 87.69 111 ARG A CA 1
ATOM 810 C C . ARG A 1 111 ? -4.862 6.688 5.676 1.00 87.69 111 ARG A C 1
ATOM 812 O O . ARG A 1 111 ? -4.257 7.757 5.696 1.00 87.69 111 ARG A O 1
ATOM 819 N N . PHE A 1 112 ? -4.445 5.613 5.029 1.00 86.88 112 PHE A N 1
ATOM 820 C CA . PHE A 1 112 ? -3.412 5.643 4.012 1.00 86.88 112 PHE A CA 1
ATOM 821 C C . PHE A 1 112 ? -4.072 5.806 2.650 1.00 86.88 112 PHE A C 1
ATOM 823 O O . PHE A 1 112 ? -5.049 5.122 2.353 1.00 86.88 112 PHE A O 1
ATOM 830 N N . ALA A 1 113 ? -3.558 6.710 1.826 1.00 87.06 113 ALA A N 1
ATOM 831 C CA . ALA A 1 113 ? -4.031 6.891 0.461 1.00 87.06 113 ALA A CA 1
ATOM 832 C C . ALA A 1 113 ? -2.846 6.995 -0.496 1.00 87.06 113 ALA A C 1
ATOM 834 O O . ALA A 1 113 ? -1.952 7.823 -0.300 1.00 87.06 113 ALA A O 1
ATOM 835 N N . TRP A 1 114 ? -2.850 6.151 -1.520 1.00 86.06 114 TRP A N 1
ATOM 836 C CA . TRP A 1 114 ? -1.930 6.205 -2.645 1.00 86.06 114 TRP A CA 1
ATOM 837 C C . TRP A 1 114 ? -2.659 6.688 -3.896 1.00 86.06 114 TRP A C 1
ATOM 839 O O . TRP A 1 114 ? -3.781 6.262 -4.170 1.00 86.06 114 TRP A O 1
ATOM 849 N N . ASP A 1 115 ? -2.003 7.574 -4.640 1.00 79.25 115 ASP A N 1
ATOM 850 C CA . ASP A 1 115 ? -2.462 8.086 -5.931 1.00 79.25 115 ASP A CA 1
ATOM 851 C C . ASP A 1 115 ? -1.479 7.665 -7.026 1.00 79.25 115 ASP A C 1
ATOM 853 O O . ASP A 1 115 ? -0.320 8.092 -7.018 1.00 79.25 115 ASP A O 1
ATOM 857 N N . GLY A 1 116 ? -1.940 6.868 -7.991 1.00 74.38 116 GLY A N 1
ATOM 858 C CA . GLY A 1 116 ? -1.125 6.388 -9.105 1.00 74.38 116 GLY A CA 1
ATOM 859 C C . GLY A 1 116 ? -0.604 7.483 -10.031 1.00 74.38 116 GLY A C 1
ATOM 860 O O . GLY A 1 116 ? 0.429 7.294 -10.683 1.00 74.38 116 GLY A O 1
ATOM 861 N N . ASN A 1 117 ? -1.235 8.663 -10.057 1.00 73.56 117 ASN A N 1
ATOM 862 C CA . ASN A 1 117 ? -0.774 9.759 -10.906 1.00 73.56 117 ASN A CA 1
ATOM 863 C C . ASN A 1 117 ? 0.503 10.387 -10.362 1.00 73.56 117 ASN A C 1
ATOM 865 O O . ASN A 1 117 ? 1.465 10.612 -11.105 1.00 73.56 117 ASN A O 1
ATOM 869 N N . SER A 1 118 ? 0.504 10.690 -9.065 1.00 74.25 118 SER A N 1
ATOM 870 C CA . SER A 1 118 ? 1.655 11.276 -8.383 1.00 74.25 118 SER A CA 1
ATOM 871 C C . SER A 1 118 ? 2.662 10.223 -7.909 1.00 74.25 118 SER A C 1
ATOM 873 O O . SER A 1 118 ? 3.859 10.519 -7.824 1.00 74.25 118 SER A O 1
ATOM 875 N N . GLY A 1 119 ? 2.214 8.992 -7.658 1.00 75.44 119 GLY A N 1
ATOM 876 C CA . GLY A 1 119 ? 2.978 7.948 -6.975 1.00 75.44 119 GLY A CA 1
ATOM 877 C C . GLY A 1 119 ? 3.203 8.259 -5.493 1.00 75.44 119 GLY A C 1
ATOM 878 O O . GLY A 1 119 ? 4.090 7.670 -4.876 1.00 75.44 119 GLY A O 1
ATOM 879 N N . ASN A 1 120 ? 2.458 9.219 -4.936 1.00 78.94 120 ASN A N 1
ATOM 880 C CA . ASN A 1 120 ? 2.617 9.656 -3.557 1.00 78.94 120 ASN A CA 1
ATOM 881 C C . ASN A 1 120 ? 1.751 8.807 -2.633 1.00 78.94 120 ASN A C 1
ATOM 883 O O . ASN A 1 120 ? 0.590 8.530 -2.933 1.00 78.94 120 ASN A O 1
ATOM 887 N N . MET A 1 121 ? 2.307 8.468 -1.472 1.00 81.94 121 MET A N 1
ATOM 888 C CA . MET A 1 121 ? 1.557 7.870 -0.379 1.00 81.94 121 MET A CA 1
ATOM 889 C C . MET A 1 121 ? 1.357 8.896 0.727 1.00 81.94 121 MET A C 1
ATOM 891 O O . MET A 1 121 ? 2.296 9.557 1.184 1.00 81.94 121 MET A O 1
ATOM 895 N N . THR A 1 122 ? 0.114 9.009 1.161 1.00 85.69 122 THR A N 1
ATOM 896 C CA . THR A 1 122 ? -0.326 9.989 2.140 1.00 85.69 122 THR A CA 1
ATOM 897 C C . THR A 1 122 ? -0.960 9.324 3.349 1.00 85.69 122 THR A C 1
ATOM 899 O O . THR A 1 122 ? -1.470 8.208 3.261 1.00 85.69 122 THR A O 1
ATOM 902 N N . LEU A 1 123 ? -0.903 10.020 4.479 1.00 86.50 123 LEU A N 1
ATOM 903 C CA . LEU A 1 123 ? -1.437 9.614 5.768 1.00 86.50 123 LEU A CA 1
ATOM 904 C C . LEU A 1 123 ? -2.353 10.717 6.305 1.00 86.50 123 LEU A C 1
ATOM 906 O O . LEU A 1 123 ? -1.932 11.864 6.444 1.00 86.50 123 LEU A O 1
ATOM 910 N N . ALA A 1 124 ? -3.582 10.363 6.655 1.00 88.75 124 ALA A N 1
ATOM 911 C CA . ALA A 1 124 ? -4.497 11.208 7.409 1.00 88.75 124 ALA A CA 1
ATOM 912 C C . ALA A 1 124 ? -4.871 10.512 8.721 1.00 88.75 124 ALA A C 1
ATOM 914 O O . ALA A 1 124 ? -5.037 9.292 8.759 1.00 88.75 124 ALA A O 1
ATOM 915 N N . VAL A 1 125 ? -4.993 11.288 9.798 1.00 88.12 125 VAL A N 1
ATOM 916 C CA . VAL A 1 125 ? -5.309 10.782 11.141 1.00 88.12 125 VAL A CA 1
ATOM 917 C C . VAL A 1 125 ? -6.396 11.660 11.758 1.00 88.12 125 VAL A C 1
ATOM 919 O O . VAL A 1 125 ? -6.280 12.886 11.735 1.00 88.12 125 VAL A O 1
ATOM 922 N N . ALA A 1 126 ? -7.446 11.046 12.299 1.00 89.06 126 ALA A N 1
ATOM 923 C CA . ALA A 1 126 ? -8.632 11.727 12.820 1.00 89.06 126 ALA A CA 1
ATOM 924 C C . ALA A 1 126 ? -9.232 10.987 14.035 1.00 89.06 126 ALA A C 1
ATOM 926 O O . ALA A 1 126 ? -8.848 9.846 14.303 1.00 89.06 126 ALA A O 1
ATOM 927 N N . PRO A 1 127 ? -10.161 11.605 14.789 1.00 86.12 127 PRO A N 1
ATOM 928 C CA . PRO A 1 127 ? -10.907 10.914 15.844 1.00 86.12 127 PRO A CA 1
ATOM 929 C C . PRO A 1 127 ? -11.811 9.792 15.313 1.00 86.12 127 PRO A C 1
ATOM 931 O O . PRO A 1 127 ? -11.965 8.765 15.965 1.00 86.12 127 PRO A O 1
ATOM 934 N N . THR A 1 128 ? -12.405 9.960 14.127 1.00 85.38 128 THR A N 1
ATOM 935 C CA . THR A 1 128 ? -13.314 8.970 13.524 1.00 85.38 128 THR A CA 1
ATOM 936 C C . THR A 1 128 ? -13.057 8.766 12.029 1.00 85.38 128 THR A C 1
ATOM 938 O O . THR A 1 128 ? -12.482 9.624 11.360 1.00 85.38 128 THR A O 1
ATOM 941 N N . VAL A 1 129 ? -13.517 7.638 11.470 1.00 82.81 129 VAL A N 1
ATOM 942 C CA . VAL A 1 129 ? -13.375 7.333 10.029 1.00 82.81 129 VAL A CA 1
ATOM 943 C C . VAL A 1 129 ? -14.069 8.379 9.151 1.00 82.81 129 VAL A C 1
ATOM 945 O O . VAL A 1 129 ? -13.555 8.738 8.092 1.00 82.81 129 VAL A O 1
ATOM 948 N N . ALA A 1 130 ? -15.206 8.911 9.607 1.00 84.31 130 ALA A N 1
ATOM 949 C CA . ALA A 1 130 ? -15.970 9.930 8.887 1.00 84.31 130 ALA A CA 1
ATOM 950 C C . ALA A 1 130 ? -15.199 11.252 8.726 1.00 84.31 130 ALA A C 1
ATOM 952 O O . ALA A 1 130 ? -15.400 11.975 7.754 1.00 84.31 130 ALA A O 1
ATOM 953 N N . GLU A 1 131 ? -14.287 11.557 9.648 1.00 87.88 131 GLU A N 1
ATOM 954 C CA . GLU A 1 131 ? -13.497 12.790 9.633 1.00 87.88 131 GLU A CA 1
ATOM 955 C C . GLU A 1 131 ? -12.218 12.669 8.784 1.00 87.88 131 GLU A C 1
ATOM 957 O O . GLU A 1 131 ? -11.579 13.677 8.479 1.00 87.88 131 GLU A O 1
ATOM 962 N N . LEU A 1 132 ? -11.853 11.461 8.330 1.00 87.62 132 LEU A N 1
ATOM 963 C CA . LEU A 1 132 ? -10.621 11.220 7.562 1.00 87.62 132 LEU A CA 1
ATOM 964 C C . LEU A 1 132 ? -10.593 11.921 6.199 1.00 87.62 132 LEU A C 1
ATOM 966 O O . LEU A 1 132 ? -9.512 12.178 5.679 1.00 87.62 132 LEU A O 1
ATOM 970 N N . SER A 1 133 ? -11.744 12.236 5.598 1.00 83.56 133 SER A N 1
ATOM 971 C CA . SER A 1 133 ? -11.797 12.931 4.301 1.00 83.56 133 SER A CA 1
ATOM 972 C C . SER A 1 133 ? -11.443 14.416 4.380 1.00 83.56 133 SER A C 1
ATOM 974 O O . SER A 1 133 ? -11.134 15.015 3.355 1.00 83.56 133 SER A O 1
ATOM 976 N N . VAL A 1 134 ? -11.520 15.014 5.570 1.00 85.88 134 VAL A N 1
ATOM 977 C CA . VAL A 1 134 ? -11.247 16.444 5.801 1.00 85.88 134 VAL A CA 1
ATOM 978 C C . VAL A 1 134 ? -10.049 16.672 6.724 1.00 85.88 134 VAL A C 1
ATOM 980 O O . VAL A 1 134 ? -9.650 17.814 6.948 1.00 85.88 134 VAL A O 1
ATOM 983 N N . ALA A 1 135 ? -9.472 15.597 7.263 1.00 86.88 135 ALA A N 1
ATOM 984 C CA . ALA A 1 135 ? -8.306 15.663 8.125 1.00 86.88 135 ALA A CA 1
ATOM 985 C C . ALA A 1 135 ? -7.058 16.148 7.357 1.00 86.88 135 ALA A C 1
ATOM 987 O O . ALA A 1 135 ? -6.905 15.852 6.168 1.00 86.88 135 ALA A O 1
ATOM 988 N N . PRO A 1 136 ? -6.130 16.860 8.024 1.00 84.81 136 PRO A N 1
ATOM 989 C CA . PRO A 1 136 ? -4.870 17.263 7.415 1.00 84.81 136 PRO A CA 1
ATOM 990 C C . PRO A 1 136 ? -4.080 16.057 6.904 1.00 84.81 136 PRO A C 1
ATOM 992 O O . PRO A 1 136 ? -3.752 15.143 7.662 1.00 84.81 136 PRO A O 1
ATOM 995 N N . VAL A 1 137 ? -3.743 16.088 5.619 1.00 86.69 137 VAL A N 1
ATOM 996 C CA . VAL A 1 137 ? -3.015 15.017 4.943 1.00 86.69 137 VAL A CA 1
ATOM 997 C C . VAL A 1 137 ? -1.514 15.253 5.063 1.00 86.69 137 VAL A C 1
ATOM 999 O O . VAL A 1 137 ? -1.015 16.340 4.775 1.00 86.69 137 VAL A O 1
ATOM 1002 N N . GLN A 1 138 ? -0.789 14.221 5.475 1.00 83.62 138 GLN A N 1
ATOM 1003 C CA . GLN A 1 138 ? 0.664 14.202 5.551 1.00 83.62 138 GLN A CA 1
ATOM 1004 C C . GLN A 1 138 ? 1.246 13.341 4.430 1.00 83.62 138 GLN A C 1
ATOM 1006 O O . GLN A 1 138 ? 0.704 12.285 4.114 1.00 83.62 138 GLN A O 1
ATOM 1011 N N . SER A 1 139 ? 2.375 13.751 3.851 1.00 78.50 139 SER A N 1
ATOM 1012 C CA . SER A 1 139 ? 3.125 12.885 2.935 1.00 78.50 139 SER A CA 1
ATOM 1013 C C . SER A 1 139 ? 3.908 11.871 3.762 1.00 78.50 139 SER A C 1
ATOM 1015 O O . SER A 1 139 ? 4.769 12.260 4.548 1.00 78.50 139 SER A O 1
ATOM 1017 N N . LEU A 1 140 ? 3.602 10.584 3.607 1.00 69.25 140 LEU A N 1
ATOM 1018 C CA . LEU A 1 140 ? 4.276 9.510 4.338 1.00 69.25 140 LEU A CA 1
ATOM 1019 C C . LEU A 1 140 ? 5.583 9.119 3.650 1.00 69.25 140 LEU A C 1
ATOM 1021 O O . LEU A 1 140 ? 6.616 8.954 4.290 1.00 69.25 140 LEU A O 1
ATOM 1025 N N . VAL A 1 141 ? 5.528 9.030 2.325 1.00 65.12 141 VAL A N 1
ATOM 1026 C CA . VAL A 1 141 ? 6.700 8.878 1.473 1.00 65.12 141 VAL A CA 1
ATOM 1027 C C . VAL A 1 141 ? 6.829 10.174 0.700 1.00 65.12 141 VAL A C 1
ATOM 1029 O O . VAL A 1 141 ? 5.990 10.501 -0.142 1.00 65.12 141 VAL A O 1
ATOM 1032 N N . VAL A 1 142 ? 7.853 10.959 1.028 1.00 51.91 142 VAL A N 1
ATOM 1033 C CA . VAL A 1 142 ? 8.290 12.030 0.140 1.00 51.91 142 VAL A CA 1
ATOM 1034 C C . VAL A 1 142 ? 9.043 11.329 -0.970 1.00 51.91 142 VAL A C 1
ATOM 1036 O O . VAL A 1 142 ? 10.153 10.847 -0.760 1.00 51.91 142 VAL A O 1
ATOM 1039 N N . VAL A 1 143 ? 8.426 11.258 -2.147 1.00 52.16 143 VAL A N 1
ATOM 1040 C CA . VAL A 1 143 ? 9.148 10.956 -3.377 1.00 52.16 143 VAL A CA 1
ATOM 1041 C C . VAL A 1 143 ? 10.187 12.058 -3.526 1.00 52.16 143 VAL A C 1
ATOM 1043 O O . VAL A 1 143 ? 9.889 13.145 -4.027 1.00 52.16 143 VAL A O 1
ATOM 1046 N N . SER A 1 144 ? 11.389 11.821 -3.008 1.00 44.97 144 SER A N 1
ATOM 1047 C CA . SER A 1 144 ? 12.464 12.774 -3.174 1.00 44.97 144 SER A CA 1
ATOM 1048 C C . SER A 1 144 ? 12.772 12.857 -4.663 1.00 44.97 144 SER A C 1
ATOM 1050 O O . SER A 1 144 ? 12.602 11.920 -5.446 1.00 44.97 144 SER A O 1
ATOM 1052 N N . ASP A 1 145 ? 13.286 13.993 -5.075 1.00 48.72 145 ASP A N 1
ATOM 1053 C CA . ASP A 1 145 ? 13.877 14.220 -6.378 1.00 48.72 145 ASP A CA 1
ATOM 1054 C C . ASP A 1 145 ? 15.148 13.379 -6.625 1.00 48.72 145 ASP A C 1
ATOM 1056 O O . ASP A 1 145 ? 15.871 13.653 -7.580 1.00 48.72 145 ASP A O 1
ATOM 1060 N N . ARG A 1 146 ? 15.428 12.339 -5.828 1.00 47.78 146 ARG A N 1
ATOM 1061 C CA . ARG A 1 146 ? 16.529 11.384 -6.028 1.00 47.78 146 ARG A CA 1
ATOM 1062 C C . ARG A 1 146 ? 16.129 9.903 -5.934 1.00 47.78 146 ARG A C 1
ATOM 1064 O O . ARG A 1 146 ? 16.899 9.090 -6.423 1.00 47.78 146 ARG A O 1
ATOM 1071 N N . THR A 1 147 ? 14.960 9.554 -5.390 1.00 57.59 147 THR A N 1
ATOM 1072 C CA . THR A 1 147 ? 14.562 8.161 -5.083 1.00 57.59 147 THR A CA 1
ATOM 1073 C C . THR A 1 147 ? 13.524 7.587 -6.058 1.00 57.59 147 THR A C 1
ATOM 1075 O O . THR A 1 147 ? 13.032 8.275 -6.965 1.00 57.59 147 THR A O 1
ATOM 1078 N N . ALA A 1 148 ? 13.240 6.291 -5.913 1.00 64.88 148 ALA A N 1
ATOM 1079 C CA . ALA A 1 148 ? 12.230 5.563 -6.667 1.00 64.88 148 ALA A CA 1
ATOM 1080 C C . ALA A 1 148 ? 10.806 6.099 -6.427 1.00 64.88 148 ALA A C 1
ATOM 1082 O O . ALA A 1 148 ? 10.538 6.880 -5.516 1.00 64.88 148 ALA A O 1
ATOM 1083 N N . ARG A 1 149 ? 9.871 5.715 -7.300 1.00 75.56 149 ARG A N 1
ATOM 1084 C CA . ARG A 1 149 ? 8.448 6.070 -7.186 1.00 75.56 149 ARG A CA 1
ATOM 1085 C C . ARG A 1 149 ? 7.620 4.836 -6.913 1.00 75.56 149 ARG A C 1
ATOM 1087 O O . ARG A 1 149 ? 7.862 3.817 -7.548 1.00 75.56 149 ARG A O 1
ATOM 1094 N N . ILE A 1 150 ? 6.599 4.955 -6.070 1.00 78.69 150 ILE A N 1
ATOM 1095 C CA . ILE A 1 150 ? 5.577 3.915 -5.958 1.00 78.69 150 ILE A CA 1
ATOM 1096 C C . ILE A 1 150 ? 4.815 3.882 -7.283 1.00 78.69 150 ILE A C 1
ATOM 1098 O O . ILE A 1 150 ? 4.242 4.884 -7.716 1.00 78.69 150 ILE A O 1
ATOM 1102 N N . ALA A 1 151 ? 4.896 2.741 -7.950 1.00 78.31 151 ALA A N 1
ATOM 1103 C CA . ALA A 1 151 ? 4.259 2.453 -9.222 1.00 78.31 151 ALA A CA 1
ATOM 1104 C C . ALA A 1 151 ? 2.885 1.807 -9.024 1.00 78.31 151 ALA A C 1
ATOM 1106 O O . ALA A 1 151 ? 1.988 2.064 -9.820 1.00 78.31 151 ALA A O 1
ATOM 1107 N N . ASN A 1 152 ? 2.730 1.004 -7.968 1.00 80.00 152 ASN A N 1
ATOM 1108 C CA . ASN A 1 152 ? 1.484 0.335 -7.622 1.00 80.00 152 ASN A CA 1
ATOM 1109 C C . ASN A 1 152 ? 1.446 -0.027 -6.124 1.00 80.00 152 ASN A C 1
ATOM 1111 O O . ASN A 1 152 ? 2.480 -0.342 -5.531 1.00 80.00 152 ASN A O 1
ATOM 1115 N N . ILE A 1 153 ? 0.252 -0.034 -5.534 1.00 80.75 153 ILE A N 1
ATOM 1116 C CA . ILE A 1 153 ? -0.050 -0.716 -4.275 1.00 80.75 153 ILE A CA 1
ATOM 1117 C C . ILE A 1 153 ? -1.313 -1.553 -4.484 1.00 80.75 153 ILE A C 1
ATOM 1119 O O . ILE A 1 153 ? -2.367 -1.001 -4.774 1.00 80.75 153 ILE A O 1
ATOM 1123 N N . ASP A 1 154 ? -1.228 -2.858 -4.242 1.00 80.25 154 ASP A N 1
ATOM 1124 C CA . ASP A 1 154 ? -2.381 -3.754 -4.187 1.00 80.25 154 ASP A CA 1
ATOM 1125 C C . ASP A 1 154 ? -2.560 -4.299 -2.771 1.00 80.25 154 ASP A C 1
ATOM 1127 O O . ASP A 1 154 ? -1.597 -4.725 -2.128 1.00 80.25 154 ASP A O 1
ATOM 1131 N N . VAL A 1 155 ? -3.807 -4.327 -2.300 1.00 81.06 155 VAL A N 1
ATOM 1132 C CA . VAL A 1 155 ? -4.184 -4.914 -1.010 1.00 81.06 155 VAL A CA 1
ATOM 1133 C C . VAL A 1 155 ? -5.383 -5.829 -1.215 1.00 81.06 155 VAL A C 1
ATOM 1135 O O . VAL A 1 155 ? -6.494 -5.383 -1.473 1.00 81.06 155 VAL A O 1
ATOM 1138 N N . TRP A 1 156 ? -5.160 -7.129 -1.110 1.00 80.81 156 TRP A N 1
ATOM 1139 C CA . TRP A 1 156 ? -6.159 -8.146 -1.398 1.00 80.81 156 TRP A CA 1
ATOM 1140 C C . TRP A 1 156 ? -6.695 -8.765 -0.111 1.00 80.81 156 TRP A C 1
ATOM 1142 O O . TRP A 1 156 ? -5.913 -9.401 0.594 1.00 80.81 156 TRP A O 1
ATOM 1152 N N . PRO A 1 157 ? -8.000 -8.661 0.189 1.00 80.31 157 PRO A N 1
ATOM 1153 C CA . PRO A 1 157 ? -8.601 -9.469 1.244 1.00 80.31 157 PRO A CA 1
ATOM 1154 C C . PRO A 1 157 ? -8.549 -10.959 0.873 1.00 80.31 157 PRO A C 1
ATOM 1156 O O . PRO A 1 157 ? -8.741 -11.326 -0.291 1.00 80.31 157 PRO A O 1
ATOM 1159 N N . LEU A 1 158 ? -8.288 -11.828 1.851 1.00 79.94 158 LEU A N 1
ATOM 1160 C CA . LEU A 1 158 ? -8.145 -13.273 1.666 1.00 79.94 158 LEU A CA 1
ATOM 1161 C C . LEU A 1 158 ? -9.201 -14.059 2.458 1.00 79.94 158 LEU A C 1
ATOM 1163 O O . LEU A 1 158 ? -9.570 -13.711 3.572 1.00 79.94 158 LEU A O 1
ATOM 1167 N N . THR A 1 159 ? -9.646 -15.184 1.905 1.00 78.31 159 THR A N 1
ATOM 1168 C CA . THR A 1 159 ? -10.377 -16.234 2.640 1.00 78.31 159 THR A CA 1
ATOM 1169 C C . THR A 1 159 ? -9.429 -17.083 3.484 1.00 78.31 159 THR A C 1
ATOM 1171 O O . THR A 1 159 ? -8.242 -17.215 3.166 1.00 78.31 159 THR A O 1
ATOM 1174 N N . ILE A 1 160 ? -9.973 -17.773 4.492 1.00 76.06 160 ILE A N 1
ATOM 1175 C CA . ILE A 1 160 ? -9.309 -18.942 5.084 1.00 76.06 160 ILE A CA 1
ATOM 1176 C C . ILE A 1 160 ? -8.975 -19.935 3.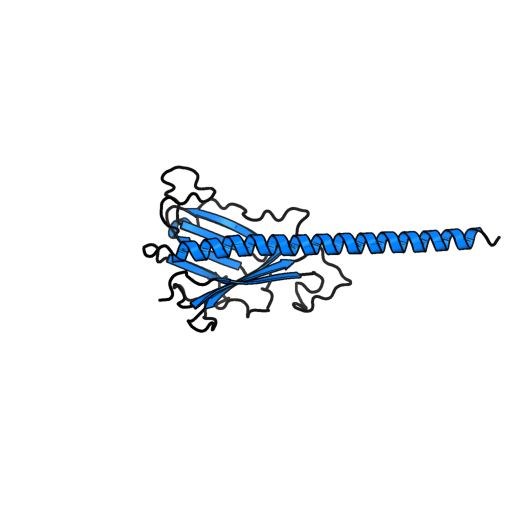956 1.00 76.06 160 ILE A C 1
ATOM 1178 O O . ILE A 1 160 ? -9.851 -20.353 3.202 1.00 76.06 160 ILE A O 1
ATOM 1182 N N . GLY A 1 161 ? -7.695 -20.291 3.827 1.00 73.56 161 GLY A N 1
ATOM 1183 C CA . GLY A 1 161 ? -7.174 -21.088 2.706 1.00 73.56 161 GLY A CA 1
ATOM 1184 C C . GLY A 1 161 ? -6.475 -20.271 1.609 1.00 73.56 161 GLY A C 1
ATOM 1185 O O . GLY A 1 161 ? -5.895 -20.861 0.701 1.00 73.56 161 GLY A O 1
ATOM 1186 N N . GLY A 1 162 ? -6.467 -18.936 1.711 1.00 73.31 162 GLY A N 1
ATOM 1187 C CA . GLY A 1 162 ? -5.619 -18.045 0.911 1.00 73.31 162 GLY A CA 1
ATOM 1188 C C . GLY A 1 162 ? -6.195 -17.616 -0.440 1.00 73.31 162 GLY A C 1
ATOM 1189 O O . GLY A 1 162 ? -5.467 -17.041 -1.248 1.00 73.31 162 GLY A O 1
ATOM 1190 N N . ALA A 1 163 ? -7.478 -17.868 -0.722 1.00 80.88 163 ALA A N 1
ATOM 1191 C CA . ALA A 1 163 ? -8.091 -17.373 -1.954 1.00 80.88 163 ALA A CA 1
ATOM 1192 C C . ALA A 1 163 ? -8.463 -15.890 -1.816 1.00 80.88 163 ALA A C 1
ATOM 1194 O O . ALA A 1 163 ? -9.097 -15.499 -0.834 1.00 80.88 163 ALA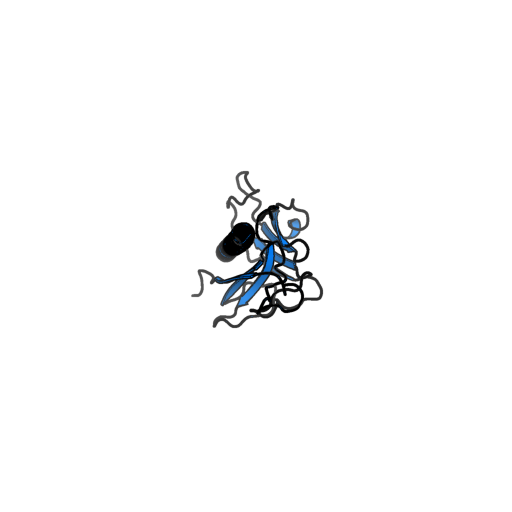 A O 1
ATOM 1195 N N . ARG A 1 164 ? -8.095 -15.083 -2.817 1.00 80.38 164 ARG A N 1
ATOM 1196 C CA . ARG A 1 164 ? -8.414 -13.650 -2.888 1.00 80.38 164 ARG A CA 1
ATOM 1197 C C . ARG A 1 164 ? -9.913 -13.417 -3.005 1.00 80.38 164 ARG A C 1
ATOM 1199 O O . ARG A 1 164 ? -10.594 -14.098 -3.771 1.00 80.38 164 ARG A O 1
ATOM 1206 N N . GLN A 1 165 ? -10.402 -12.421 -2.285 1.00 72.88 165 GLN A N 1
ATOM 1207 C CA . GLN A 1 165 ? -11.782 -11.962 -2.320 1.00 72.88 165 GLN A CA 1
ATOM 1208 C C . GLN A 1 165 ? -11.881 -10.636 -3.080 1.00 72.88 165 GLN A C 1
ATOM 1210 O O . GLN A 1 165 ? -10.906 -9.892 -3.206 1.00 72.88 165 GLN A O 1
ATOM 1215 N N . MET A 1 166 ? -13.078 -10.330 -3.582 1.00 67.62 166 MET A N 1
ATOM 1216 C CA . MET A 1 166 ? -13.386 -8.963 -3.996 1.00 67.62 166 MET A CA 1
ATOM 1217 C C . MET A 1 166 ? -13.319 -8.038 -2.780 1.00 67.62 166 MET A C 1
ATOM 1219 O O . MET A 1 166 ? -13.611 -8.475 -1.667 1.00 67.62 166 MET A O 1
ATOM 1223 N N . ALA A 1 167 ? -12.961 -6.771 -2.999 1.00 58.47 167 ALA A N 1
ATOM 1224 C CA . ALA A 1 167 ? -12.973 -5.753 -1.957 1.00 58.47 167 ALA A CA 1
ATOM 1225 C C . ALA A 1 167 ? -14.412 -5.560 -1.445 1.00 58.47 167 ALA A C 1
ATOM 1227 O O . ALA A 1 167 ? -15.207 -4.820 -2.020 1.00 58.47 167 ALA A O 1
ATOM 1228 N N . ALA A 1 168 ? -14.765 -6.299 -0.398 1.00 52.88 168 ALA A N 1
ATOM 1229 C CA . ALA A 1 168 ? -15.969 -6.102 0.385 1.00 52.88 168 ALA A CA 1
ATOM 1230 C C . ALA A 1 168 ? -15.567 -5.380 1.674 1.00 52.88 168 ALA A C 1
ATOM 1232 O O . ALA A 1 168 ? -14.488 -5.614 2.212 1.00 52.88 168 ALA A O 1
ATOM 1233 N N . SER A 1 169 ? -16.425 -4.483 2.145 1.00 50.38 169 SER A N 1
ATOM 1234 C CA . SER A 1 169 ? -16.221 -3.569 3.275 1.00 50.38 169 SER A CA 1
ATOM 1235 C C . SER A 1 169 ? -16.168 -4.265 4.651 1.00 50.38 169 SER A C 1
ATOM 1237 O O . SER A 1 169 ? -16.869 -3.861 5.579 1.00 50.38 169 SER A O 1
ATOM 1239 N N . SER A 1 170 ? -15.418 -5.356 4.795 1.00 55.25 170 SER A N 1
ATOM 1240 C CA . SER A 1 170 ? -15.417 -6.187 5.999 1.00 55.25 170 SER A CA 1
ATOM 1241 C C . SER A 1 170 ? -14.096 -6.928 6.195 1.00 55.25 170 SER A C 1
ATOM 1243 O O . SER A 1 170 ? -13.496 -7.395 5.231 1.00 55.25 170 SER A O 1
ATOM 1245 N N . SER A 1 171 ? -13.696 -7.054 7.465 1.00 63.41 171 SER A N 1
ATOM 1246 C CA . SER A 1 171 ? -12.561 -7.850 7.954 1.00 63.41 171 SER A CA 1
ATOM 1247 C C . SER A 1 171 ? -12.536 -9.239 7.293 1.00 63.41 171 SER A C 1
ATOM 1249 O O . SER A 1 171 ? -13.445 -10.026 7.553 1.00 63.41 171 SER A O 1
ATOM 1251 N N . PRO A 1 172 ? -11.556 -9.550 6.428 1.00 69.94 172 PRO A N 1
ATOM 1252 C CA . PRO A 1 172 ? -11.481 -10.822 5.733 1.00 69.94 172 PRO A CA 1
ATOM 1253 C C . PRO A 1 172 ? -10.977 -11.927 6.664 1.00 69.94 172 PRO A C 1
ATOM 1255 O O . PRO A 1 172 ? -10.031 -11.741 7.426 1.00 69.94 172 PRO A O 1
ATOM 1258 N N . ASP A 1 173 ? -11.578 -13.111 6.564 1.00 72.06 173 ASP A N 1
ATOM 1259 C CA . ASP A 1 173 ? -11.307 -14.223 7.487 1.00 72.06 173 ASP A CA 1
ATOM 1260 C C . ASP A 1 173 ? -9.887 -14.820 7.346 1.00 72.06 173 ASP A C 1
ATOM 1262 O O . ASP A 1 173 ? -9.415 -15.532 8.229 1.00 72.06 173 ASP A O 1
ATOM 1266 N N . GLY A 1 174 ? -9.203 -14.576 6.222 1.00 72.62 174 GLY A N 1
ATOM 1267 C CA . GLY A 1 174 ? -7.860 -15.082 5.911 1.00 72.62 174 GLY A CA 1
ATOM 1268 C C . GLY A 1 174 ? -6.749 -14.031 5.923 1.00 72.62 174 GLY A C 1
ATOM 1269 O O . GLY A 1 174 ? -5.630 -14.347 5.515 1.00 72.62 174 GLY A O 1
ATOM 1270 N N . GLY A 1 175 ? -7.041 -12.801 6.355 1.00 79.69 175 GLY A N 1
ATOM 1271 C CA . GLY A 1 175 ? -6.103 -11.678 6.336 1.00 79.69 175 GLY A CA 1
ATOM 1272 C C . GLY A 1 175 ? -5.974 -11.004 4.970 1.00 79.69 175 GLY A C 1
ATOM 1273 O O . GLY A 1 175 ? -6.917 -10.991 4.177 1.00 79.69 175 GLY A O 1
ATOM 1274 N N . TYR A 1 176 ? -4.801 -10.431 4.695 1.00 81.12 176 TYR A N 1
ATOM 1275 C CA . TYR A 1 176 ? -4.560 -9.614 3.505 1.00 81.12 176 TYR A CA 1
ATOM 1276 C C . TYR A 1 176 ? -3.269 -9.998 2.788 1.00 81.12 176 TYR A C 1
ATOM 1278 O O . TYR A 1 176 ? -2.243 -10.214 3.421 1.00 81.12 176 TYR A O 1
ATOM 1286 N N . GLU A 1 177 ? -3.267 -9.998 1.461 1.00 83.62 177 GLU A N 1
ATOM 1287 C CA . GLU A 1 177 ? -2.037 -9.972 0.668 1.00 83.62 177 GLU A CA 1
ATOM 1288 C C . GLU A 1 177 ? -1.744 -8.529 0.252 1.00 83.62 177 GLU A C 1
ATOM 1290 O O . GLU A 1 177 ? -2.553 -7.890 -0.418 1.00 83.62 177 GLU A O 1
ATOM 1295 N N . ILE A 1 178 ? -0.582 -8.016 0.648 1.00 84.38 178 ILE A N 1
ATOM 1296 C CA . ILE A 1 178 ? -0.106 -6.687 0.268 1.00 84.38 178 ILE A CA 1
ATOM 1297 C C . ILE A 1 178 ? 0.976 -6.865 -0.784 1.00 84.38 178 ILE A C 1
ATOM 1299 O O . ILE A 1 178 ? 1.930 -7.615 -0.574 1.00 84.38 178 ILE A O 1
ATOM 1303 N N . CYS A 1 179 ? 0.866 -6.124 -1.876 1.00 83.31 179 CYS A N 1
ATOM 1304 C CA . CYS A 1 179 ? 1.910 -5.988 -2.872 1.00 83.31 179 CYS A CA 1
ATOM 1305 C C . CYS A 1 179 ? 2.206 -4.513 -3.099 1.00 83.31 179 CYS A C 1
ATOM 1307 O O . CYS A 1 179 ? 1.326 -3.744 -3.468 1.00 83.31 179 CYS A O 1
ATOM 1309 N N . VAL A 1 180 ? 3.460 -4.127 -2.912 1.00 84.00 180 VAL A N 1
ATOM 1310 C CA . VAL A 1 180 ? 3.950 -2.791 -3.230 1.00 84.00 180 VAL A CA 1
ATOM 1311 C C . VAL A 1 180 ? 4.917 -2.921 -4.382 1.00 84.00 180 VAL A C 1
ATOM 1313 O O . VAL A 1 180 ? 5.857 -3.716 -4.331 1.00 84.00 180 VAL A O 1
ATOM 1316 N N . GLU A 1 181 ? 4.693 -2.125 -5.412 1.00 82.94 181 GLU A N 1
ATOM 1317 C CA . GLU A 1 181 ? 5.603 -2.018 -6.531 1.00 82.94 181 GLU A CA 1
ATOM 1318 C C . GLU A 1 181 ? 6.123 -0.602 -6.644 1.00 82.94 181 GLU A C 1
ATOM 1320 O O . GLU A 1 181 ? 5.379 0.381 -6.611 1.00 82.94 181 GLU A O 1
ATOM 1325 N N . THR A 1 182 ? 7.427 -0.505 -6.803 1.00 82.00 182 THR A N 1
ATOM 1326 C CA . THR A 1 182 ? 8.136 0.733 -7.054 1.00 82.00 182 THR A CA 1
ATOM 1327 C C . THR A 1 182 ? 8.824 0.651 -8.401 1.00 82.00 182 THR A C 1
ATOM 1329 O O . THR A 1 182 ? 9.022 -0.412 -8.987 1.00 82.00 182 THR A O 1
ATOM 1332 N N . ARG A 1 183 ? 9.189 1.812 -8.923 1.00 80.62 183 ARG A N 1
ATOM 1333 C CA . ARG A 1 183 ? 9.927 1.955 -10.166 1.00 80.62 183 ARG A CA 1
ATOM 1334 C C . ARG A 1 183 ? 11.076 2.918 -9.997 1.00 80.62 183 ARG A C 1
ATOM 1336 O O . ARG A 1 183 ? 10.970 3.909 -9.270 1.00 80.62 183 ARG A O 1
ATOM 1343 N N . ALA A 1 184 ? 12.126 2.695 -10.775 1.00 78.06 184 ALA A N 1
ATOM 1344 C CA . ALA A 1 184 ? 13.157 3.693 -10.981 1.00 78.06 184 ALA A CA 1
ATOM 1345 C C . ALA A 1 184 ? 12.523 5.019 -11.438 1.00 78.06 184 ALA A C 1
ATOM 1347 O O . ALA A 1 184 ? 11.522 5.058 -12.161 1.00 78.06 184 ALA A O 1
ATOM 1348 N N . ARG A 1 185 ? 13.106 6.141 -11.018 1.00 74.88 185 ARG A N 1
ATOM 1349 C CA . ARG A 1 185 ? 12.558 7.467 -11.324 1.00 74.88 185 ARG A CA 1
ATOM 1350 C C . ARG A 1 185 ? 12.548 7.776 -12.819 1.00 74.88 185 ARG A C 1
ATOM 1352 O O . ARG A 1 185 ? 11.580 8.350 -13.325 1.00 74.88 185 ARG A O 1
ATOM 1359 N N . SER A 1 186 ? 13.637 7.427 -13.494 1.00 77.88 186 SER A N 1
ATOM 1360 C CA . SER A 1 186 ? 13.876 7.754 -14.896 1.00 77.88 186 SER A CA 1
ATOM 1361 C C . SER A 1 186 ? 13.715 6.516 -15.769 1.00 77.88 186 SER A C 1
ATOM 1363 O O . SER A 1 186 ? 14.159 5.439 -15.362 1.00 77.88 186 SER A O 1
ATOM 1365 N N . PRO A 1 187 ? 13.121 6.658 -16.964 1.00 80.56 187 PRO A N 1
ATOM 1366 C CA . PRO A 1 187 ? 13.073 5.561 -17.907 1.00 80.56 187 PRO A CA 1
ATOM 1367 C C . PRO A 1 187 ? 14.487 5.260 -18.418 1.00 80.56 187 PRO A C 1
ATOM 1369 O O . PRO A 1 187 ? 15.292 6.162 -18.653 1.00 80.56 187 PRO A O 1
ATOM 1372 N N . ASP A 1 188 ? 14.774 3.983 -18.610 1.00 82.25 188 ASP A N 1
ATOM 1373 C CA . ASP A 1 188 ? 15.902 3.454 -19.353 1.00 82.25 188 ASP A CA 1
ATOM 1374 C C . ASP A 1 188 ? 15.378 2.944 -20.706 1.00 82.25 188 ASP A C 1
ATOM 1376 O O . ASP A 1 188 ? 14.837 1.841 -20.769 1.00 82.25 188 ASP A O 1
ATOM 1380 N N . PRO A 1 189 ? 15.536 3.709 -21.804 1.00 84.56 189 PRO A N 1
ATOM 1381 C CA . PRO A 1 189 ? 15.044 3.309 -23.126 1.00 84.56 189 PRO A CA 1
ATOM 1382 C C . PRO A 1 189 ? 15.633 1.989 -23.642 1.00 84.56 189 PRO A C 1
ATOM 1384 O O . PRO A 1 189 ? 15.083 1.388 -24.558 1.00 84.56 189 PRO A O 1
ATOM 1387 N N . SER A 1 190 ? 16.768 1.549 -23.083 1.00 83.50 190 SER A N 1
ATOM 1388 C CA . SER A 1 190 ? 17.394 0.268 -23.431 1.00 83.50 190 SER A CA 1
ATOM 1389 C C . SER A 1 190 ? 16.846 -0.920 -22.640 1.00 83.50 190 SER A C 1
ATOM 1391 O O . SER A 1 190 ? 17.153 -2.066 -22.962 1.00 83.50 190 SER A O 1
ATOM 1393 N N . TYR A 1 191 ? 16.032 -0.657 -21.620 1.00 82.94 191 TYR A N 1
ATOM 1394 C CA . TYR A 1 191 ? 15.356 -1.662 -20.820 1.00 82.94 191 TYR A CA 1
ATOM 1395 C C . TYR A 1 191 ? 13.911 -1.833 -21.292 1.00 82.94 191 TYR A C 1
ATOM 1397 O O . TYR A 1 191 ? 13.233 -0.864 -21.640 1.00 82.94 191 TYR A O 1
ATOM 1405 N N . ILE A 1 192 ? 13.458 -3.085 -21.284 1.00 85.50 192 ILE A N 1
ATOM 1406 C CA . ILE A 1 192 ? 12.075 -3.477 -21.537 1.00 85.50 192 ILE A CA 1
ATOM 1407 C C . ILE A 1 192 ? 11.600 -4.217 -20.294 1.00 85.50 192 ILE A C 1
ATOM 1409 O O . ILE A 1 192 ? 12.132 -5.280 -19.966 1.00 85.50 192 ILE A O 1
ATOM 1413 N N . ASN A 1 193 ? 10.630 -3.634 -19.601 1.00 81.62 193 ASN A N 1
ATOM 1414 C CA . ASN A 1 193 ? 10.023 -4.218 -18.424 1.00 81.62 193 ASN A CA 1
ATOM 1415 C C . ASN A 1 193 ? 9.250 -5.488 -18.836 1.00 81.62 193 ASN A C 1
ATOM 1417 O O . ASN A 1 193 ? 8.394 -5.427 -19.727 1.00 81.62 193 ASN A O 1
ATOM 1421 N N . PRO A 1 194 ? 9.578 -6.660 -18.261 1.00 80.88 194 PRO A N 1
ATOM 1422 C CA . PRO A 1 194 ? 8.886 -7.903 -18.585 1.00 80.88 194 PRO A CA 1
ATOM 1423 C C . PRO A 1 194 ? 7.452 -7.953 -18.033 1.00 80.88 194 PRO A C 1
ATOM 1425 O O . PRO A 1 194 ? 6.625 -8.673 -18.600 1.00 80.88 194 PRO A O 1
ATOM 1428 N N . ASP A 1 195 ? 7.159 -7.186 -16.982 1.00 76.94 195 ASP A N 1
ATOM 1429 C CA . ASP A 1 195 ? 5.919 -7.237 -16.203 1.00 76.94 195 ASP A CA 1
ATOM 1430 C C . ASP A 1 195 ? 4.859 -6.229 -16.688 1.00 76.94 195 ASP A C 1
ATOM 1432 O O . ASP A 1 195 ? 3.659 -6.495 -16.580 1.00 76.94 195 ASP A O 1
ATOM 1436 N N . ASP A 1 196 ? 5.279 -5.125 -17.316 1.00 74.75 196 ASP A N 1
ATOM 1437 C CA . ASP A 1 196 ? 4.398 -4.148 -17.973 1.00 74.75 196 ASP A CA 1
ATOM 1438 C C . ASP A 1 196 ? 5.014 -3.628 -19.275 1.00 74.75 196 ASP A C 1
ATOM 1440 O O . ASP A 1 196 ? 6.110 -3.071 -19.306 1.00 74.75 196 ASP A O 1
ATOM 1444 N N . LYS A 1 197 ? 4.270 -3.808 -20.369 1.00 73.56 197 LYS A N 1
ATOM 1445 C CA . LYS A 1 197 ? 4.692 -3.443 -21.725 1.00 73.56 197 LYS A CA 1
ATOM 1446 C C . LYS A 1 197 ? 4.085 -2.133 -22.233 1.00 73.56 197 LYS A C 1
ATOM 1448 O O . LYS A 1 197 ? 4.358 -1.767 -23.372 1.00 73.56 197 LYS A O 1
ATOM 1453 N N . ASP A 1 198 ? 3.306 -1.443 -21.410 1.00 75.50 198 ASP A N 1
ATOM 1454 C CA . ASP A 1 198 ? 2.690 -0.159 -21.729 1.00 75.50 198 ASP A CA 1
ATOM 1455 C C . ASP A 1 198 ? 3.338 0.958 -20.909 1.00 75.50 198 ASP A C 1
ATOM 1457 O O . ASP A 1 198 ? 4.294 1.604 -21.344 1.00 75.50 198 ASP A O 1
ATOM 1461 N N . THR A 1 199 ? 2.823 1.210 -19.705 1.00 74.69 199 THR A N 1
ATOM 1462 C CA . THR A 1 199 ? 3.096 2.463 -18.989 1.00 74.69 199 THR A CA 1
ATOM 1463 C C . THR A 1 199 ? 4.481 2.450 -18.356 1.00 74.69 199 THR A C 1
ATOM 1465 O O . THR A 1 199 ? 5.150 3.486 -18.280 1.00 74.69 199 THR A O 1
ATOM 1468 N N . LEU A 1 200 ? 4.932 1.272 -17.929 1.00 78.69 200 LEU A N 1
ATOM 1469 C CA . LEU A 1 200 ? 6.213 1.072 -17.263 1.00 78.69 200 LEU A CA 1
ATOM 1470 C C . LEU A 1 200 ? 7.252 0.367 -18.140 1.00 78.69 200 LEU A C 1
ATOM 1472 O O . LEU A 1 200 ? 8.296 -0.035 -17.631 1.00 78.69 200 LEU A O 1
ATOM 1476 N N . LEU A 1 201 ? 7.033 0.321 -19.460 1.00 83.38 201 LEU A N 1
ATOM 1477 C CA . LEU A 1 201 ? 7.886 -0.376 -20.432 1.00 83.38 201 LEU A CA 1
ATOM 1478 C C . LEU A 1 201 ? 9.381 -0.084 -20.259 1.00 83.38 201 LEU A C 1
ATOM 1480 O O . LEU A 1 201 ? 10.200 -0.992 -20.295 1.00 83.38 201 LEU A O 1
ATOM 1484 N N . HIS A 1 202 ? 9.749 1.179 -20.062 1.00 85.31 202 HIS A N 1
ATOM 1485 C CA . HIS A 1 202 ? 11.150 1.585 -19.928 1.00 85.31 202 HIS A CA 1
ATOM 1486 C C . HIS A 1 202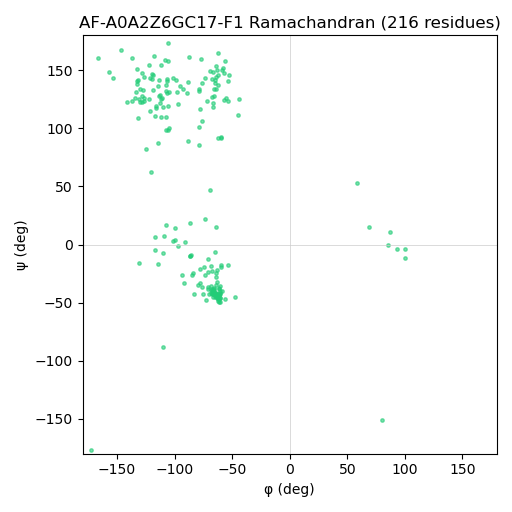 ? 11.581 1.790 -18.478 1.00 85.31 202 HIS A C 1
ATOM 1488 O O . HIS A 1 202 ? 12.618 2.386 -18.219 1.00 85.31 202 HIS A O 1
ATOM 1494 N N . TYR A 1 203 ? 10.810 1.322 -17.506 1.00 82.88 203 TYR A N 1
ATOM 1495 C CA . TYR A 1 203 ? 11.111 1.503 -16.094 1.00 82.88 203 TYR A CA 1
ATOM 1496 C C . TYR A 1 203 ? 11.476 0.179 -15.453 1.00 82.88 203 TYR A C 1
ATOM 1498 O O . TYR A 1 203 ? 10.698 -0.766 -15.501 1.00 82.88 203 TYR A O 1
ATOM 1506 N N . ARG A 1 204 ? 12.635 0.134 -14.793 1.00 82.62 204 ARG A N 1
ATOM 1507 C CA . ARG A 1 204 ? 12.967 -0.970 -13.888 1.00 82.62 204 ARG A CA 1
ATOM 1508 C C . ARG A 1 204 ? 12.042 -0.895 -12.684 1.00 82.62 204 ARG A C 1
ATOM 1510 O O . ARG A 1 204 ? 11.958 0.172 -12.071 1.00 82.62 204 ARG A O 1
ATOM 1517 N N . THR A 1 205 ? 11.373 -1.993 -12.374 1.00 81.19 205 THR A N 1
ATOM 1518 C CA . THR A 1 205 ? 10.478 -2.096 -11.226 1.00 81.19 205 THR A CA 1
ATOM 1519 C C . THR A 1 205 ? 11.042 -3.041 -10.176 1.00 81.19 205 THR A C 1
ATOM 1521 O O . THR A 1 205 ? 11.864 -3.910 -10.471 1.00 81.19 205 THR A O 1
ATOM 1524 N N . ALA A 1 206 ? 10.631 -2.818 -8.935 1.00 80.56 206 ALA A N 1
ATOM 1525 C CA . ALA A 1 206 ? 10.895 -3.681 -7.801 1.00 80.56 206 ALA A CA 1
ATOM 1526 C C . ALA A 1 206 ? 9.571 -3.939 -7.092 1.00 80.56 206 ALA A C 1
ATOM 1528 O O . ALA A 1 206 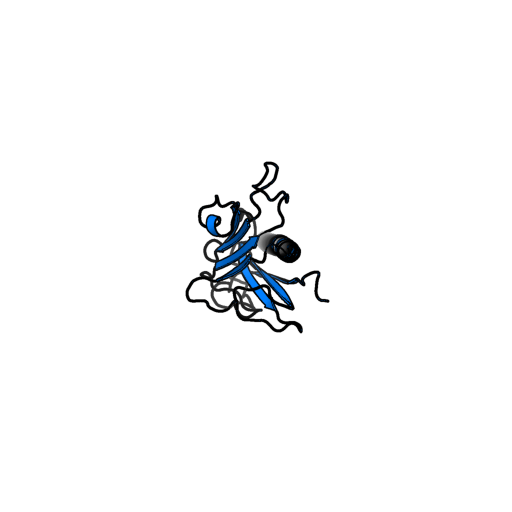? 8.795 -3.012 -6.861 1.00 80.56 206 ALA A O 1
ATOM 1529 N N . ARG A 1 207 ? 9.308 -5.200 -6.752 1.00 82.50 207 ARG A N 1
ATOM 1530 C CA . ARG A 1 207 ? 8.030 -5.614 -6.179 1.00 82.50 207 ARG A CA 1
ATOM 1531 C C . ARG A 1 207 ? 8.244 -6.398 -4.898 1.00 82.50 207 ARG A C 1
ATOM 1533 O O . ARG A 1 207 ? 8.966 -7.391 -4.882 1.00 82.50 207 ARG A O 1
ATOM 1540 N N . VAL A 1 208 ? 7.569 -5.966 -3.841 1.00 83.50 208 VAL A N 1
ATOM 1541 C CA . VAL A 1 208 ? 7.535 -6.636 -2.542 1.00 83.50 208 VAL A CA 1
ATOM 1542 C C . VAL A 1 208 ? 6.104 -7.075 -2.289 1.00 83.50 208 VAL A C 1
ATOM 1544 O O . VAL A 1 208 ? 5.202 -6.244 -2.234 1.00 83.50 208 VAL A O 1
ATOM 1547 N N . CYS A 1 209 ? 5.899 -8.381 -2.146 1.00 83.88 209 CYS A N 1
ATOM 1548 C CA . CYS A 1 209 ? 4.599 -8.968 -1.849 1.00 83.88 209 CYS A CA 1
ATOM 1549 C C . CYS A 1 209 ? 4.684 -9.869 -0.625 1.00 83.88 209 CYS A C 1
ATOM 1551 O O . CYS A 1 209 ? 5.663 -10.597 -0.453 1.00 83.88 209 CYS A O 1
ATOM 1553 N N . GLY A 1 210 ? 3.631 -9.879 0.180 1.00 82.94 210 GLY A N 1
ATOM 1554 C CA . GLY A 1 210 ? 3.524 -10.779 1.315 1.00 82.94 210 GLY A CA 1
ATOM 1555 C C . GLY A 1 210 ? 2.114 -10.837 1.878 1.00 82.94 210 GLY A C 1
ATOM 1556 O O . GLY A 1 210 ? 1.286 -9.961 1.628 1.00 82.94 210 GLY A O 1
ATOM 1557 N N . VAL A 1 211 ? 1.851 -11.903 2.630 1.00 82.12 211 VAL A N 1
ATOM 1558 C CA . VAL A 1 211 ? 0.574 -12.105 3.311 1.00 82.12 211 VAL A CA 1
ATOM 1559 C C . VAL A 1 211 ? 0.702 -11.667 4.763 1.00 82.12 211 VAL A C 1
ATOM 1561 O O . VAL A 1 211 ? 1.639 -12.047 5.466 1.00 82.12 211 VAL A O 1
ATOM 1564 N N . VAL A 1 212 ? -0.263 -10.872 5.200 1.00 78.56 212 VAL A N 1
ATOM 1565 C CA . VAL A 1 212 ? -0.445 -10.404 6.564 1.00 78.56 212 VAL A CA 1
ATOM 1566 C C . VAL A 1 212 ? -1.649 -11.134 7.137 1.00 78.56 212 VAL A C 1
ATOM 1568 O O . VAL A 1 212 ? -2.781 -10.908 6.717 1.00 78.56 212 VAL A O 1
ATOM 1571 N N . PHE A 1 213 ? -1.384 -12.035 8.080 1.00 72.44 213 PHE A N 1
ATOM 1572 C CA . PHE A 1 213 ? -2.423 -12.776 8.785 1.00 72.44 213 PHE A CA 1
ATOM 1573 C C . PHE A 1 213 ? -2.778 -12.084 10.110 1.00 72.44 213 PHE A C 1
ATOM 1575 O O . PHE A 1 213 ? -1.854 -11.738 10.860 1.00 72.44 213 PHE A O 1
ATOM 1582 N N . PRO A 1 214 ? -4.072 -11.965 10.457 1.00 60.12 214 PRO A N 1
ATOM 1583 C CA . PRO A 1 214 ? -4.486 -11.624 11.808 1.00 60.12 214 PRO A CA 1
ATOM 1584 C C . PRO A 1 214 ? -3.868 -12.580 12.818 1.00 60.12 214 PRO A C 1
ATOM 1586 O O . PRO A 1 214 ? -3.833 -13.794 12.614 1.00 60.12 214 PRO A O 1
ATOM 1589 N N . ARG A 1 215 ? -3.444 -12.055 13.973 1.00 53.28 215 ARG A N 1
ATOM 1590 C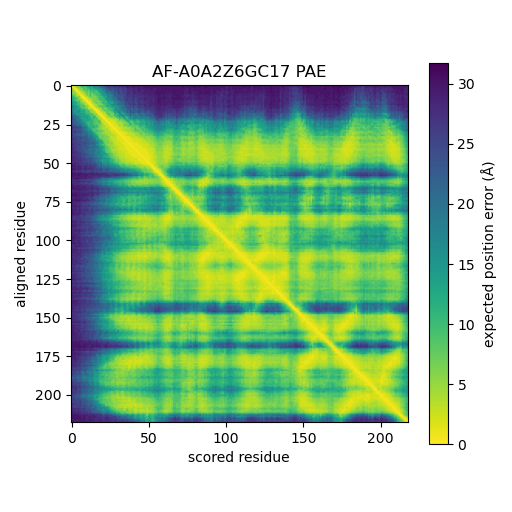 CA . ARG A 1 215 ? -2.954 -12.883 15.093 1.00 53.28 215 ARG A CA 1
ATOM 1591 C C . ARG A 1 215 ? -4.020 -13.792 15.718 1.00 53.28 215 ARG A C 1
ATOM 1593 O O . ARG A 1 215 ? -3.661 -14.611 16.556 1.00 53.28 215 ARG A O 1
ATOM 1600 N N . ASN A 1 216 ? -5.284 -13.682 15.312 1.00 44.94 216 ASN A N 1
ATOM 1601 C CA . ASN A 1 216 ? -6.379 -14.490 15.835 1.00 44.94 216 ASN A CA 1
ATOM 1602 C C . ASN A 1 216 ? -7.110 -15.208 14.700 1.00 44.94 216 ASN A C 1
ATOM 1604 O O . ASN A 1 216 ? -8.171 -14.774 14.265 1.00 44.94 216 ASN A O 1
ATOM 1608 N N . VAL A 1 217 ? -6.552 -16.334 14.264 1.00 41.78 217 VAL A N 1
ATOM 1609 C CA . VAL A 1 217 ? -7.344 -17.401 13.648 1.00 41.78 217 VAL A CA 1
ATOM 1610 C C . VAL A 1 217 ? -7.255 -18.591 14.604 1.00 41.78 217 VAL A C 1
ATOM 1612 O O . VAL A 1 217 ? -6.313 -19.382 14.544 1.00 41.78 217 VAL A O 1
ATOM 1615 N N . LEU A 1 218 ? -8.172 -18.623 15.574 1.00 35.94 218 LEU A N 1
ATOM 1616 C CA . LEU A 1 218 ? -8.550 -19.830 16.313 1.00 35.94 218 LEU A CA 1
ATOM 1617 C C . LEU A 1 218 ? -9.903 -20.290 15.783 1.00 35.94 218 LEU A C 1
ATOM 1619 O O . LEU A 1 218 ? -10.794 -19.418 15.682 1.00 35.94 218 LEU A O 1
#

Solvent-accessible surface area (backbone atoms only — not comparable to full-atom values): 11890 Å² total; per-residue (Å²): 140,67,72,67,62,55,56,53,52,53,50,50,52,51,50,52,50,51,52,50,52,50,51,50,52,55,52,50,51,37,46,54,43,7,42,51,55,18,48,51,53,46,47,55,53,47,53,48,54,50,45,27,62,68,24,84,88,34,90,52,47,41,69,48,54,44,93,93,46,78,56,74,58,61,87,89,46,75,46,57,53,84,46,34,37,34,47,34,32,24,43,54,78,57,47,79,44,92,84,41,80,56,86,72,11,68,41,25,12,39,32,41,39,37,37,31,77,81,30,40,37,31,38,19,56,18,68,39,72,86,46,41,85,77,31,73,74,40,74,72,48,74,70,48,101,84,46,28,35,46,50,31,69,42,75,36,37,14,34,74,91,66,49,77,48,68,71,58,84,54,88,43,82,36,21,33,39,42,34,21,27,11,19,34,72,61,71,38,88,90,46,74,31,91,75,36,81,68,94,42,20,31,25,61,68,31,75,42,72,51,76,45,62,56,96,76,82,127

Radius of gyration: 22.01 Å; Cα contacts (8 Å, |Δi|>4): 425; chains: 1; bounding box: 68×38×64 Å

Sequence (218 aa):
MVGLALGIIVALVSGAMLSSNAKLIIQQDNLASAEEDAQVVYKILSEFLLQAEVCTACPQFDIAYPAGVTNPNPAGKLAQKNDAVTVSGVLPVGYKIWPNNISPFSNNAVRFAWDGNSGNMTLAVAPTVAELSVAPVQSLVVVSDRTARIANIDVWPLTIGGARQMAASSSPDGGYEICVETRARSPDPSYINPDDKDTLLHYRTARVCGVVFPRNVL